Protein AF-A0A3P3DUA9-F1 (afdb_monomer_lite)

Structure (mmCIF, N/CA/C/O backbone):
data_AF-A0A3P3DUA9-F1
#
_entry.id   AF-A0A3P3DUA9-F1
#
loop_
_atom_site.group_PDB
_atom_site.id
_atom_site.type_symbol
_atom_site.label_atom_id
_atom_site.label_alt_id
_atom_site.label_comp_id
_atom_site.label_asym_id
_atom_site.label_entity_id
_atom_site.label_seq_id
_atom_site.pdbx_PDB_ins_code
_atom_site.Cartn_x
_atom_site.Cartn_y
_atom_site.Cartn_z
_atom_site.occupancy
_atom_site.B_iso_or_equiv
_atom_site.auth_seq_id
_atom_site.auth_comp_id
_atom_site.auth_asym_id
_atom_site.auth_atom_id
_atom_site.pdbx_PDB_model_num
ATOM 1 N N . MET A 1 1 ? -0.505 6.434 30.932 1.00 31.67 1 MET A N 1
ATOM 2 C CA . MET A 1 1 ? 0.182 6.554 29.625 1.00 31.67 1 MET A CA 1
ATOM 3 C C . MET A 1 1 ? -0.717 7.361 28.710 1.00 31.67 1 MET A C 1
ATOM 5 O O . MET A 1 1 ? -1.896 7.047 28.640 1.00 31.67 1 MET A O 1
ATOM 9 N N . ALA A 1 2 ? -0.216 8.430 28.091 1.00 32.91 2 ALA A N 1
ATOM 10 C CA . ALA A 1 2 ? -0.990 9.143 27.078 1.00 32.91 2 ALA A CA 1
ATOM 11 C C . ALA A 1 2 ? -1.221 8.201 25.887 1.00 32.91 2 ALA A C 1
ATOM 13 O O . ALA A 1 2 ? -0.279 7.519 25.475 1.00 32.91 2 ALA A O 1
ATOM 14 N N . PHE A 1 3 ? -2.447 8.141 25.358 1.00 45.69 3 PHE A N 1
ATOM 15 C CA . PHE A 1 3 ? -2.702 7.510 24.062 1.00 45.69 3 PHE A CA 1
ATOM 16 C C . PHE A 1 3 ? -1.695 8.090 23.064 1.00 45.69 3 PHE A C 1
ATOM 18 O O . PHE A 1 3 ? -1.600 9.313 22.932 1.00 45.69 3 PHE A O 1
ATOM 25 N N . GLN A 1 4 ? -0.875 7.240 22.434 1.00 56.50 4 GLN A N 1
ATOM 26 C CA . GLN A 1 4 ? 0.087 7.708 21.440 1.00 56.50 4 GLN A CA 1
ATOM 27 C C . GLN A 1 4 ? -0.706 8.306 20.284 1.00 56.50 4 GLN A C 1
ATOM 29 O O . GLN A 1 4 ? -1.253 7.587 19.459 1.00 56.50 4 GLN A O 1
ATOM 34 N N . SER A 1 5 ? -0.752 9.632 20.203 1.00 63.44 5 SER A N 1
ATOM 35 C CA . SER A 1 5 ? -1.451 10.341 19.131 1.00 63.44 5 SER A CA 1
ATOM 36 C C . SER A 1 5 ? -0.779 10.166 17.764 1.00 63.44 5 SER A C 1
ATOM 38 O O . SER A 1 5 ? -1.243 10.755 16.793 1.00 63.44 5 SER A O 1
ATOM 40 N N . HIS A 1 6 ? 0.329 9.408 17.688 1.00 84.12 6 HIS A N 1
ATOM 41 C CA . HIS A 1 6 ? 1.227 9.262 16.535 1.00 84.12 6 HIS A CA 1
ATOM 42 C C . HIS A 1 6 ? 1.587 10.596 15.862 1.00 84.12 6 HIS A C 1
ATOM 44 O O . HIS A 1 6 ? 2.131 10.602 14.767 1.00 84.12 6 HIS A O 1
ATOM 50 N N . LEU A 1 7 ? 1.310 11.727 16.509 1.00 86.50 7 LEU A N 1
ATOM 51 C CA . LEU A 1 7 ? 1.287 13.051 15.920 1.00 86.50 7 LEU A CA 1
ATOM 52 C C . LEU A 1 7 ? 2.461 13.842 16.471 1.00 86.50 7 LEU A C 1
ATOM 54 O O . LEU A 1 7 ? 2.560 14.077 17.674 1.00 86.50 7 LEU A O 1
ATOM 58 N N . TYR A 1 8 ? 3.325 14.287 15.572 1.00 86.44 8 TYR A N 1
ATOM 59 C CA . TYR A 1 8 ? 4.526 15.037 15.896 1.00 86.44 8 TYR A CA 1
ATOM 60 C C . TYR A 1 8 ? 4.543 16.329 15.087 1.00 86.44 8 TYR A C 1
ATOM 62 O O . TYR A 1 8 ? 4.083 16.366 13.947 1.00 86.44 8 TYR A O 1
ATOM 70 N N . ARG A 1 9 ? 5.087 17.403 15.660 1.00 82.50 9 ARG A N 1
ATOM 71 C CA . ARG A 1 9 ? 5.356 18.642 14.923 1.00 82.50 9 ARG A CA 1
ATOM 72 C C . ARG A 1 9 ? 6.792 18.596 14.407 1.00 82.50 9 ARG A C 1
ATOM 74 O O . ARG A 1 9 ? 7.705 18.347 15.189 1.00 82.50 9 ARG A O 1
ATOM 81 N N . ARG A 1 10 ? 6.993 18.828 13.109 1.00 77.12 10 ARG A N 1
ATOM 82 C CA . ARG A 1 10 ? 8.315 18.895 12.472 1.00 77.12 10 ARG A CA 1
ATOM 83 C C . ARG A 1 10 ? 8.412 20.179 11.649 1.00 77.12 10 ARG A C 1
ATOM 85 O O . ARG A 1 10 ? 7.848 20.280 10.559 1.00 77.12 10 ARG A O 1
ATOM 92 N N . GLY A 1 11 ? 9.112 21.170 12.199 1.00 80.31 11 GLY A N 1
ATOM 93 C CA . GLY A 1 11 ? 9.176 22.513 11.623 1.00 80.31 11 GLY A CA 1
ATOM 94 C C . GLY A 1 11 ? 7.781 23.132 11.488 1.00 80.31 11 GLY A C 1
ATOM 95 O O . GLY A 1 11 ? 7.010 23.176 12.452 1.00 80.31 11 GLY A O 1
ATOM 96 N N . ALA A 1 12 ? 7.449 23.566 10.271 1.00 80.56 12 ALA A N 1
ATOM 97 C CA . ALA A 1 12 ? 6.174 24.196 9.943 1.00 80.56 12 ALA A CA 1
ATOM 98 C C . ALA A 1 12 ? 5.016 23.209 9.699 1.00 80.56 12 ALA A C 1
ATOM 100 O O . ALA A 1 12 ? 3.907 23.656 9.448 1.00 80.56 12 ALA A O 1
ATOM 101 N N . SER A 1 13 ? 5.221 21.888 9.766 1.00 82.56 13 SER A N 1
ATOM 102 C CA . SER A 1 13 ? 4.164 20.911 9.454 1.00 82.56 13 SER A CA 1
ATOM 103 C C . SER A 1 13 ? 4.024 19.817 10.511 1.00 82.56 13 SER A C 1
ATOM 105 O O . SER A 1 13 ? 4.968 19.485 11.232 1.00 82.56 13 SER A O 1
ATOM 107 N N . TYR A 1 14 ? 2.828 19.245 10.614 1.00 84.75 14 TYR A N 1
ATOM 108 C CA . TYR A 1 14 ? 2.577 18.055 11.416 1.00 84.75 14 TYR A CA 1
ATOM 109 C C . TYR A 1 14 ? 2.853 16.777 10.622 1.00 84.75 14 TYR A C 1
ATOM 111 O O . TYR A 1 14 ? 2.546 16.683 9.433 1.00 84.75 14 TYR A O 1
ATOM 119 N N . VAL A 1 15 ? 3.400 15.770 11.299 1.00 87.88 15 VAL A N 1
ATOM 120 C CA . VAL A 1 15 ? 3.686 14.444 10.749 1.00 87.88 15 VAL A CA 1
ATOM 121 C C . VAL A 1 15 ? 3.048 13.365 11.617 1.00 87.88 15 VAL A C 1
ATOM 123 O O . VAL A 1 15 ? 3.041 13.457 12.845 1.00 87.88 15 VAL A O 1
ATOM 126 N N . TRP A 1 16 ? 2.527 12.330 10.970 1.00 90.38 16 TRP A N 1
ATOM 127 C CA . TRP A 1 16 ? 2.104 11.097 11.610 1.00 90.38 16 TRP A CA 1
ATOM 128 C C . TRP A 1 16 ? 3.249 10.086 11.560 1.00 90.38 16 TRP A C 1
ATOM 130 O O . TRP A 1 16 ? 3.832 9.866 10.499 1.00 90.38 16 TRP A O 1
ATOM 140 N N . ARG A 1 17 ? 3.613 9.498 12.698 1.00 86.00 17 ARG A N 1
ATOM 141 C CA . ARG A 1 17 ? 4.747 8.582 12.827 1.00 86.00 17 ARG A CA 1
ATOM 142 C C . ARG A 1 17 ? 4.344 7.353 13.630 1.00 86.00 17 ARG A C 1
ATOM 144 O O . ARG A 1 17 ? 3.965 7.455 14.800 1.00 86.00 17 ARG A O 1
ATOM 151 N N . ARG A 1 18 ? 4.492 6.180 13.020 1.00 84.69 18 ARG A N 1
ATOM 152 C CA . ARG A 1 18 ? 4.160 4.893 13.635 1.00 84.69 18 ARG A CA 1
ATOM 153 C C . ARG A 1 18 ? 5.123 3.810 13.180 1.00 84.69 18 ARG A C 1
ATOM 155 O O . ARG A 1 18 ? 5.621 3.832 12.060 1.00 84.69 18 ARG A O 1
ATOM 162 N N . ARG A 1 19 ? 5.390 2.846 14.060 1.00 74.00 19 ARG A N 1
ATOM 163 C CA . ARG A 1 19 ? 6.118 1.632 13.695 1.00 74.00 19 ARG A CA 1
ATOM 164 C C . ARG 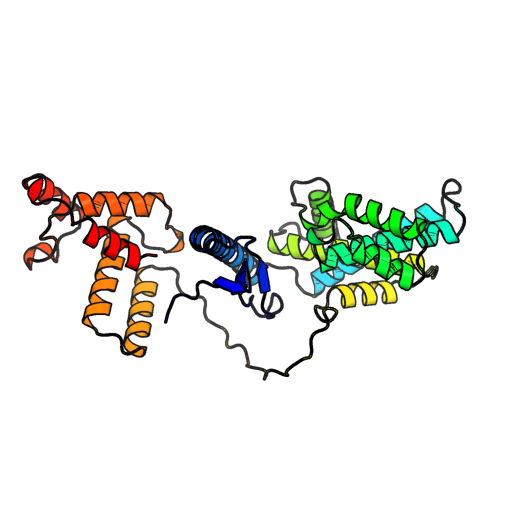A 1 19 ? 5.104 0.575 13.218 1.00 74.00 19 ARG A C 1
ATOM 166 O O . ARG A 1 19 ? 4.223 0.228 14.004 1.00 74.00 19 ARG A O 1
ATOM 173 N N . PRO A 1 20 ? 5.185 0.105 11.963 1.00 68.00 20 PRO A N 1
ATOM 174 C CA . PRO A 1 20 ? 4.376 -0.998 11.473 1.00 68.00 20 PRO A CA 1
ATOM 175 C C . PRO A 1 20 ? 4.825 -2.319 12.127 1.00 68.00 20 PRO A C 1
ATOM 177 O O . PRO A 1 20 ? 5.931 -2.385 12.682 1.00 68.00 20 PRO A O 1
ATOM 180 N N . PRO A 1 21 ? 3.998 -3.378 12.068 1.00 58.25 21 PRO A N 1
ATOM 181 C CA . PRO A 1 21 ? 4.385 -4.709 12.530 1.00 58.25 21 PRO A CA 1
ATOM 182 C C . PRO A 1 21 ? 5.705 -5.171 11.896 1.00 58.25 21 PRO A C 1
ATOM 184 O O . PRO A 1 21 ? 6.015 -4.811 10.760 1.00 58.25 21 PRO A O 1
ATOM 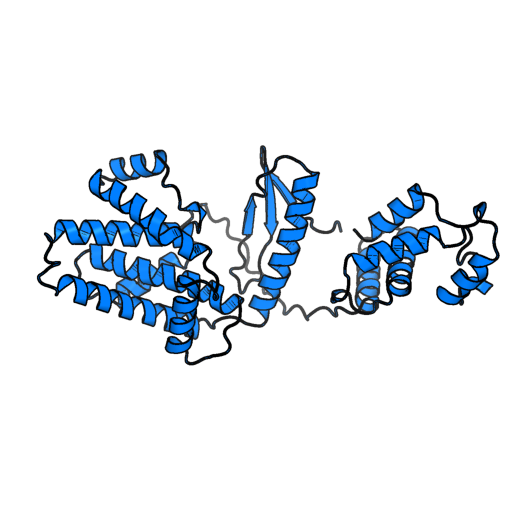187 N N . ALA A 1 22 ? 6.477 -6.007 12.600 1.00 54.34 22 ALA A N 1
ATOM 188 C CA . ALA A 1 22 ? 7.773 -6.499 12.112 1.00 54.34 22 ALA A CA 1
ATOM 189 C C . ALA A 1 22 ? 7.676 -7.157 10.720 1.00 54.34 22 ALA A C 1
ATOM 191 O O . ALA A 1 22 ? 8.551 -6.964 9.880 1.00 54.34 22 ALA A O 1
ATOM 192 N N . ARG A 1 23 ? 6.562 -7.851 10.448 1.00 46.84 23 ARG A N 1
ATOM 193 C CA . ARG A 1 23 ? 6.255 -8.480 9.152 1.00 46.84 23 ARG A CA 1
ATOM 194 C C . ARG A 1 23 ? 6.070 -7.477 8.006 1.00 46.84 23 ARG A C 1
ATOM 196 O O . ARG A 1 23 ? 6.359 -7.804 6.867 1.00 46.84 23 ARG A O 1
ATOM 203 N N . ALA A 1 24 ? 5.653 -6.250 8.315 1.00 48.19 24 ALA A N 1
ATOM 204 C CA . ALA A 1 24 ? 5.500 -5.141 7.371 1.00 48.19 24 ALA A CA 1
ATOM 205 C C . ALA A 1 24 ? 6.759 -4.245 7.308 1.00 48.19 24 ALA A C 1
ATOM 207 O O . ALA A 1 24 ? 6.693 -3.076 6.936 1.00 48.19 24 ALA A O 1
ATOM 208 N N . GLY A 1 25 ? 7.916 -4.780 7.711 1.00 48.59 25 GLY A N 1
ATOM 209 C CA . GLY A 1 25 ? 9.219 -4.127 7.595 1.00 48.59 25 GLY A CA 1
ATOM 210 C C . GLY A 1 25 ? 9.740 -3.486 8.880 1.00 48.59 25 GLY A C 1
ATOM 211 O O . GLY A 1 25 ? 10.901 -3.089 8.900 1.00 48.59 25 GLY A O 1
ATOM 212 N N . GLY A 1 26 ? 8.936 -3.372 9.950 1.00 51.91 26 GLY A N 1
ATOM 213 C CA . GLY A 1 26 ? 9.364 -2.966 11.307 1.00 51.91 26 GLY A CA 1
ATOM 214 C C . GLY A 1 26 ? 10.025 -1.580 11.457 1.00 51.91 26 GLY A C 1
ATOM 215 O O . GLY A 1 26 ? 10.296 -1.130 12.576 1.00 51.91 26 GLY A O 1
ATOM 216 N N . ARG A 1 27 ? 10.283 -0.874 10.351 1.00 62.53 27 ARG A N 1
ATOM 217 C CA . ARG A 1 27 ? 10.883 0.461 10.299 1.00 62.53 27 ARG A CA 1
ATOM 218 C C . ARG A 1 27 ? 9.809 1.515 10.468 1.00 62.53 27 ARG A C 1
ATOM 220 O O . ARG A 1 27 ? 8.690 1.367 10.005 1.00 62.53 27 ARG A O 1
ATOM 227 N N . ILE A 1 28 ? 10.162 2.595 11.147 1.00 72.62 28 ILE A N 1
ATOM 228 C CA . ILE A 1 28 ? 9.240 3.690 11.439 1.00 72.62 28 ILE A CA 1
ATOM 229 C C . ILE A 1 28 ? 8.729 4.304 10.129 1.00 72.62 28 ILE A C 1
ATOM 231 O O . ILE A 1 28 ? 9.510 4.855 9.359 1.00 72.62 28 ILE A O 1
ATOM 235 N N . LEU A 1 29 ? 7.412 4.258 9.934 1.00 76.12 29 LEU A N 1
ATOM 236 C CA . LEU A 1 29 ? 6.701 4.958 8.876 1.00 76.12 29 LEU A CA 1
ATOM 237 C C . LEU A 1 29 ? 6.410 6.387 9.340 1.00 76.12 29 LEU A C 1
ATOM 239 O O . LEU A 1 29 ? 5.908 6.596 10.448 1.00 76.12 29 LEU A O 1
ATOM 243 N N . GLN A 1 30 ? 6.735 7.368 8.501 1.00 84.25 30 GLN A N 1
ATOM 244 C CA . GLN A 1 30 ? 6.477 8.780 8.763 1.00 84.25 30 GLN A CA 1
ATOM 245 C C . GLN A 1 30 ? 5.769 9.408 7.564 1.00 84.25 30 GLN A C 1
ATOM 247 O O . GLN A 1 30 ? 6.284 9.378 6.452 1.00 84.25 30 GLN A O 1
ATOM 252 N N . ILE A 1 31 ? 4.606 10.005 7.806 1.00 82.25 31 ILE A N 1
ATOM 253 C CA . ILE A 1 31 ? 3.734 10.590 6.786 1.00 82.25 31 ILE A CA 1
ATOM 254 C C . ILE A 1 31 ? 3.507 12.058 7.136 1.00 82.25 31 ILE A C 1
ATOM 256 O O . ILE A 1 31 ? 3.105 12.380 8.253 1.00 82.25 31 ILE A O 1
ATOM 260 N N . SER A 1 32 ? 3.759 12.968 6.196 1.00 85.06 32 SER A N 1
ATOM 261 C CA . SER A 1 32 ? 3.392 14.376 6.378 1.00 85.06 32 SER A CA 1
ATOM 262 C C . SER A 1 32 ? 1.877 14.534 6.326 1.00 85.06 32 SER A C 1
ATOM 264 O O . SER A 1 32 ? 1.231 14.060 5.395 1.00 85.06 32 SER A O 1
ATOM 266 N N . LEU A 1 33 ? 1.309 15.246 7.298 1.00 84.50 33 LEU A N 1
ATOM 267 C CA . LEU A 1 33 ? -0.115 15.570 7.318 1.00 84.50 33 LEU A CA 1
ATOM 268 C C . LEU A 1 33 ? -0.438 16.834 6.520 1.00 84.50 33 LEU A C 1
ATOM 270 O O . LEU A 1 33 ? -1.605 17.218 6.482 1.00 84.50 33 LEU A O 1
ATOM 274 N N . ARG A 1 34 ? 0.564 17.478 5.894 1.00 81.56 34 ARG A N 1
ATOM 275 C CA . ARG A 1 34 ? 0.419 18.671 5.035 1.00 81.56 34 ARG A CA 1
ATOM 276 C C . ARG A 1 34 ? -0.460 19.760 5.662 1.00 81.56 34 ARG A C 1
ATOM 278 O O . ARG A 1 34 ? -1.374 20.286 5.035 1.00 81.56 34 ARG A O 1
ATOM 285 N N . THR A 1 35 ? -0.239 20.028 6.943 1.00 77.56 35 THR A N 1
ATOM 286 C CA . THR A 1 35 ? -0.921 21.092 7.682 1.00 77.56 35 THR A CA 1
ATOM 287 C C . THR A 1 35 ? -0.029 21.576 8.819 1.00 77.56 35 THR A C 1
ATOM 289 O O . THR A 1 35 ? 0.722 20.790 9.404 1.00 77.56 35 THR A O 1
ATOM 292 N N . ASN A 1 36 ? -0.108 22.868 9.112 1.00 85.00 36 ASN A N 1
ATOM 293 C CA . ASN A 1 36 ? 0.480 23.524 10.276 1.00 85.00 36 ASN A CA 1
ATOM 294 C C . ASN A 1 36 ? -0.557 23.736 11.396 1.00 85.00 36 ASN A C 1
ATOM 296 O O . ASN A 1 36 ? -0.201 24.201 12.477 1.00 85.00 36 ASN A O 1
ATOM 300 N N . GLU A 1 37 ? -1.824 23.380 11.156 1.00 79.06 37 GLU A N 1
ATOM 301 C CA . GLU A 1 37 ? -2.930 23.626 12.072 1.00 79.06 37 GLU A CA 1
ATOM 302 C C . GLU A 1 37 ? -3.166 22.415 12.999 1.00 79.06 37 GLU A C 1
ATOM 304 O O . GLU A 1 37 ? -3.430 21.307 12.516 1.00 79.06 37 GLU A O 1
ATOM 309 N N . PRO A 1 38 ? -3.129 22.588 14.336 1.00 78.44 38 PRO A N 1
ATOM 310 C CA . PRO A 1 38 ? -3.222 21.475 15.283 1.00 78.44 38 PRO A CA 1
ATOM 311 C C . PRO A 1 38 ? -4.525 20.667 15.197 1.00 78.44 38 PRO A C 1
ATOM 313 O O . PRO A 1 38 ? -4.506 19.451 15.394 1.00 78.44 38 PRO A O 1
ATOM 316 N N . LEU A 1 39 ? -5.663 21.317 14.926 1.00 73.12 39 LEU A N 1
ATOM 317 C CA . LEU A 1 39 ? -6.973 20.653 14.879 1.00 73.12 39 LEU A CA 1
ATOM 318 C C . LEU A 1 39 ? -7.119 19.782 13.628 1.00 73.12 39 LEU A C 1
ATOM 320 O O . LEU A 1 39 ? -7.470 18.603 13.735 1.00 73.12 39 LEU A O 1
ATOM 324 N N . ILE A 1 40 ? -6.765 20.322 12.457 1.00 69.38 40 ILE A N 1
ATOM 325 C CA . ILE A 1 40 ? -6.722 19.560 11.202 1.00 69.38 40 ILE A CA 1
ATOM 326 C C . ILE A 1 40 ? -5.720 18.409 11.319 1.00 69.38 40 ILE A C 1
ATOM 328 O O . ILE A 1 40 ? -6.022 17.285 10.913 1.00 69.38 40 ILE A O 1
ATOM 332 N N . ALA A 1 41 ? -4.557 18.655 11.928 1.00 76.31 41 ALA A N 1
ATOM 333 C CA . ALA A 1 41 ? -3.544 17.633 12.148 1.00 76.31 41 ALA A CA 1
ATOM 334 C C . ALA A 1 41 ? -4.060 16.478 13.020 1.00 76.31 41 ALA A C 1
ATOM 336 O O . ALA A 1 41 ? -3.861 15.319 12.665 1.00 76.31 41 ALA A O 1
ATOM 337 N N . ARG A 1 42 ? -4.777 16.766 14.115 1.00 78.88 42 ARG A N 1
ATOM 338 C CA . ARG A 1 42 ? -5.404 15.735 14.965 1.00 78.88 42 ARG A CA 1
ATOM 339 C C . ARG A 1 42 ? -6.427 14.904 14.199 1.00 78.88 42 ARG A C 1
ATOM 341 O O . ARG A 1 42 ? -6.382 13.679 14.275 1.00 78.88 42 ARG A O 1
ATOM 348 N N . ARG A 1 43 ? -7.307 15.549 13.424 1.00 76.88 43 ARG A N 1
ATOM 349 C CA . ARG A 1 43 ? -8.313 14.851 12.607 1.00 76.88 43 ARG A CA 1
ATOM 350 C C . ARG A 1 43 ? -7.655 13.939 11.570 1.00 76.88 43 ARG A C 1
ATOM 352 O O . ARG A 1 43 ? -8.004 12.766 11.483 1.00 76.88 43 ARG A O 1
ATOM 359 N N . ARG A 1 44 ? -6.679 14.455 10.814 1.00 80.06 44 ARG A N 1
ATOM 360 C CA . ARG A 1 44 ? -5.944 13.675 9.804 1.00 80.06 44 ARG A CA 1
ATOM 361 C C . ARG A 1 44 ? -5.160 12.527 10.441 1.00 80.06 44 ARG A C 1
ATOM 363 O O . ARG A 1 44 ? -5.219 11.413 9.938 1.00 80.06 44 ARG A O 1
ATOM 370 N N . ALA A 1 45 ? -4.488 12.764 11.568 1.00 81.38 45 ALA A N 1
ATOM 371 C CA . ALA A 1 45 ? -3.767 11.726 12.303 1.00 81.38 45 ALA A CA 1
ATOM 372 C C . ALA A 1 45 ? -4.688 10.596 12.778 1.00 81.38 45 ALA A C 1
ATOM 374 O O . ALA A 1 45 ? -4.305 9.432 12.687 1.00 81.38 45 ALA A O 1
ATOM 375 N N . ALA A 1 46 ? -5.897 10.914 13.251 1.00 79.88 46 ALA A N 1
ATOM 376 C CA . ALA A 1 46 ? -6.875 9.908 13.659 1.00 79.88 46 ALA A CA 1
ATOM 377 C C . ALA A 1 46 ? -7.322 9.037 12.474 1.00 79.88 46 ALA A C 1
ATOM 379 O O . ALA A 1 46 ? -7.297 7.814 12.584 1.00 79.88 46 ALA A O 1
ATOM 380 N N . ILE A 1 47 ? -7.634 9.652 11.327 1.00 77.25 47 ILE A N 1
ATOM 381 C CA . ILE A 1 47 ? -8.006 8.933 10.096 1.00 77.25 47 ILE A CA 1
ATOM 382 C C . ILE A 1 47 ? -6.870 8.004 9.658 1.00 77.25 47 ILE A C 1
ATOM 384 O O . ILE A 1 47 ? -7.073 6.803 9.530 1.00 77.25 47 ILE A O 1
ATOM 388 N N . VAL A 1 48 ? -5.649 8.534 9.519 1.00 80.62 48 VAL A N 1
ATOM 389 C CA . VAL A 1 48 ? -4.474 7.736 9.128 1.00 80.62 48 VAL A CA 1
ATOM 390 C C . VAL A 1 48 ? -4.212 6.606 10.127 1.00 80.62 48 VAL A C 1
ATOM 392 O O . VAL A 1 48 ? -3.828 5.510 9.731 1.00 80.62 48 VAL A O 1
ATOM 395 N N . THR A 1 49 ? -4.458 6.832 11.420 1.00 83.75 49 THR A N 1
ATOM 396 C CA . THR A 1 49 ? -4.320 5.790 12.445 1.00 83.75 49 THR A CA 1
ATOM 397 C C . THR A 1 49 ? -5.314 4.653 12.227 1.00 83.75 49 THR A C 1
ATOM 399 O O . THR A 1 49 ? -4.891 3.498 12.236 1.00 83.75 49 THR A O 1
ATOM 402 N N . VAL A 1 50 ? -6.592 4.956 11.983 1.00 77.44 50 VAL A N 1
ATOM 403 C CA . VAL A 1 50 ? -7.624 3.942 11.706 1.00 77.44 50 VAL A CA 1
ATOM 404 C C . VAL A 1 50 ? -7.305 3.173 10.427 1.00 77.44 50 VAL A C 1
ATOM 406 O O . VAL A 1 50 ? -7.232 1.948 10.468 1.00 77.44 50 VAL A O 1
ATOM 409 N N . GLU A 1 51 ? -7.006 3.871 9.331 1.00 74.19 51 GLU A N 1
ATOM 410 C CA . GLU A 1 51 ? -6.657 3.222 8.060 1.00 74.19 51 GLU A CA 1
ATOM 411 C C . GLU A 1 51 ? -5.412 2.344 8.197 1.00 74.19 51 GLU A C 1
ATOM 413 O O . G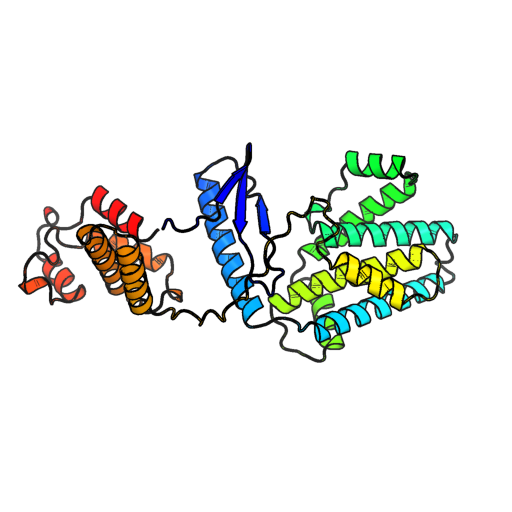LU A 1 51 ? -5.372 1.215 7.711 1.00 74.19 51 GLU A O 1
ATOM 418 N N . SER A 1 52 ? -4.402 2.818 8.934 1.00 74.50 52 SER A N 1
ATOM 419 C CA . SER A 1 52 ? -3.209 2.018 9.199 1.00 74.50 52 SER A CA 1
ATOM 420 C C . SER A 1 52 ? -3.499 0.796 10.069 1.00 74.50 52 SER A C 1
ATOM 422 O O . SER A 1 52 ? -2.873 -0.227 9.845 1.00 74.50 52 SER A O 1
ATOM 424 N N . ASN A 1 53 ? -4.432 0.859 11.030 1.00 73.94 53 ASN A N 1
ATOM 425 C CA . ASN A 1 53 ? -4.837 -0.319 11.806 1.00 73.94 53 ASN A CA 1
ATOM 426 C C . ASN A 1 53 ? -5.488 -1.357 10.899 1.00 73.94 53 ASN A C 1
ATOM 428 O O . ASN A 1 53 ? -5.014 -2.482 10.863 1.00 73.94 53 ASN A O 1
ATOM 432 N N . ASN A 1 54 ? -6.479 -0.955 10.103 1.00 64.38 54 ASN A N 1
ATOM 433 C CA . ASN A 1 54 ? -7.159 -1.857 9.174 1.00 64.38 54 ASN A CA 1
ATOM 434 C C . ASN A 1 54 ? -6.165 -2.509 8.208 1.00 64.38 54 ASN A C 1
ATOM 436 O O . ASN A 1 54 ? -6.186 -3.720 8.003 1.00 64.38 54 ASN A O 1
ATOM 440 N N . LEU A 1 55 ? -5.245 -1.711 7.663 1.00 63.66 55 LEU A N 1
ATOM 441 C CA . LEU A 1 55 ? -4.197 -2.195 6.778 1.00 63.66 55 LEU A CA 1
ATOM 442 C C . LEU A 1 55 ? -3.225 -3.140 7.500 1.00 63.66 55 LEU A C 1
ATOM 444 O O . LEU A 1 55 ? -2.847 -4.168 6.947 1.00 63.66 55 LEU A O 1
ATOM 448 N N . PHE A 1 56 ? -2.793 -2.808 8.716 1.00 69.81 56 PHE A N 1
ATOM 449 C CA . PHE A 1 56 ? -1.842 -3.618 9.483 1.00 69.81 56 PHE A CA 1
ATOM 450 C C . PHE A 1 56 ? -2.467 -4.919 9.978 1.00 69.81 56 PHE A C 1
ATOM 452 O O . PHE A 1 56 ? -1.784 -5.940 9.969 1.00 69.81 56 PHE A O 1
ATOM 459 N N . ASP A 1 57 ? -3.740 -4.904 10.359 1.00 62.12 57 ASP A N 1
ATOM 460 C CA . ASP A 1 57 ? -4.500 -6.084 10.758 1.00 62.12 57 ASP A CA 1
ATOM 461 C C . ASP A 1 57 ? -4.740 -6.987 9.545 1.00 62.12 57 ASP A C 1
ATOM 463 O O . ASP A 1 57 ? -4.448 -8.181 9.610 1.00 62.12 57 ASP A O 1
ATOM 467 N N . ALA A 1 58 ? -5.121 -6.409 8.398 1.00 54.88 58 ALA A N 1
ATOM 468 C CA . ALA A 1 58 ? -5.198 -7.132 7.131 1.00 54.88 58 ALA A CA 1
ATOM 469 C C . ALA A 1 58 ? -3.848 -7.769 6.772 1.00 54.88 58 ALA A C 1
ATOM 471 O O . ALA A 1 58 ? -3.802 -8.968 6.544 1.00 54.88 58 ALA A O 1
ATOM 472 N N . MET A 1 59 ? -2.739 -7.022 6.841 1.00 54.38 59 MET A N 1
ATOM 473 C CA . MET A 1 59 ? -1.384 -7.552 6.604 1.00 54.38 59 MET A CA 1
ATOM 474 C C . MET A 1 59 ? -0.918 -8.574 7.654 1.00 54.38 59 MET A C 1
ATOM 476 O O . MET A 1 59 ? 0.007 -9.344 7.399 1.00 54.38 59 MET A O 1
ATOM 480 N N . SER A 1 60 ? -1.502 -8.569 8.856 1.00 51.50 60 SER A N 1
ATOM 481 C CA . SER A 1 60 ? -1.146 -9.502 9.933 1.00 51.50 60 SER A CA 1
ATOM 482 C C . SER A 1 60 ? -1.830 -10.861 9.776 1.00 51.50 60 SER A C 1
ATOM 484 O O . SER A 1 60 ? -1.286 -11.858 10.262 1.00 51.50 60 SER A O 1
ATOM 486 N N . VAL A 1 61 ? -2.980 -10.895 9.093 1.00 52.47 61 VAL A N 1
ATOM 487 C CA . VAL A 1 61 ? -3.814 -12.087 8.868 1.00 52.47 61 VAL A CA 1
ATOM 488 C C . VAL A 1 61 ? -3.706 -12.602 7.424 1.00 52.47 61 VAL A C 1
ATOM 490 O O . VAL A 1 61 ? -3.797 -13.807 7.209 1.00 52.47 61 VAL A O 1
ATOM 493 N N . GLN A 1 62 ? -3.468 -11.728 6.442 1.00 56.22 62 GLN A N 1
ATOM 494 C CA . GLN A 1 62 ? -3.449 -12.032 5.008 1.00 56.22 62 GLN A CA 1
ATOM 495 C C . GLN A 1 62 ? -2.344 -11.234 4.298 1.00 56.22 62 GLN A C 1
ATOM 497 O O . GLN A 1 62 ? -2.263 -10.010 4.386 1.00 56.22 62 GLN A O 1
ATOM 502 N N . GLY A 1 63 ? -1.471 -11.929 3.581 1.00 65.38 63 GLY A N 1
ATOM 503 C CA . GLY A 1 63 ? -0.432 -11.306 2.775 1.00 65.38 63 GLY A CA 1
ATOM 504 C C . GLY A 1 63 ? 0.298 -12.348 1.944 1.00 65.38 63 GLY A C 1
ATOM 505 O O . GLY A 1 63 ? 0.393 -13.508 2.350 1.00 65.38 63 GLY A O 1
ATOM 506 N N . LEU A 1 64 ? 0.841 -11.925 0.801 1.00 73.25 64 LEU A N 1
ATOM 507 C CA . LEU A 1 64 ? 1.672 -12.786 -0.028 1.00 73.25 64 LEU A CA 1
ATOM 508 C C . LEU A 1 64 ? 2.828 -13.315 0.814 1.00 73.25 64 LEU A C 1
ATOM 510 O O . LEU A 1 64 ? 3.589 -12.555 1.422 1.00 73.25 64 LEU A O 1
ATOM 514 N N . THR A 1 65 ? 2.984 -14.632 0.817 1.00 81.38 65 THR A N 1
ATOM 515 C CA . THR A 1 65 ? 4.187 -15.258 1.348 1.00 81.38 65 THR A CA 1
ATOM 516 C C . THR A 1 65 ? 5.406 -14.758 0.570 1.00 81.38 65 THR A C 1
ATOM 518 O O . THR A 1 65 ? 5.312 -14.333 -0.584 1.00 81.38 65 THR A O 1
ATOM 521 N N . VAL A 1 66 ? 6.593 -14.841 1.175 1.00 76.25 66 VAL A N 1
ATOM 522 C CA . VAL A 1 66 ? 7.846 -14.478 0.487 1.00 76.25 66 VAL A CA 1
ATOM 523 C C . VAL A 1 66 ? 8.006 -15.275 -0.816 1.00 76.25 66 VAL A C 1
ATOM 525 O O . VAL A 1 66 ? 8.447 -14.727 -1.825 1.00 76.25 66 VAL A O 1
ATOM 528 N N . ALA A 1 67 ? 7.593 -16.546 -0.812 1.00 79.75 67 ALA A N 1
ATOM 529 C CA . ALA A 1 67 ? 7.612 -17.410 -1.985 1.00 79.75 67 ALA A CA 1
ATOM 530 C C . ALA A 1 67 ? 6.654 -16.921 -3.084 1.00 79.75 67 ALA A C 1
ATOM 532 O O . ALA A 1 67 ? 7.069 -16.800 -4.234 1.00 79.75 67 ALA A O 1
ATOM 533 N N . GLU A 1 68 ? 5.410 -16.581 -2.740 1.00 87.50 68 GLU A N 1
ATOM 534 C CA . GLU A 1 68 ? 4.426 -16.039 -3.688 1.00 87.50 68 GLU A CA 1
ATOM 535 C C . GLU A 1 68 ? 4.860 -14.681 -4.248 1.00 87.50 68 GLU A C 1
ATOM 537 O O . GLU A 1 68 ? 4.818 -14.472 -5.458 1.00 87.50 68 GLU A O 1
ATOM 542 N N . ALA A 1 69 ? 5.350 -13.778 -3.394 1.00 84.75 69 ALA A N 1
ATOM 543 C CA . ALA A 1 69 ? 5.847 -12.475 -3.822 1.00 84.75 69 ALA A CA 1
ATOM 544 C C . ALA A 1 69 ? 7.047 -12.609 -4.772 1.00 84.75 69 ALA A C 1
ATOM 546 O O . ALA A 1 69 ? 7.126 -11.890 -5.769 1.00 84.75 69 ALA A O 1
ATOM 547 N N . ARG A 1 70 ? 7.966 -13.548 -4.500 1.00 85.31 70 ARG A N 1
ATOM 548 C CA . ARG A 1 70 ? 9.095 -13.853 -5.392 1.00 85.31 70 ARG A CA 1
ATOM 549 C C . ARG A 1 70 ? 8.623 -14.506 -6.693 1.00 85.31 70 ARG A C 1
ATOM 551 O O . ARG A 1 70 ? 9.119 -14.134 -7.751 1.00 85.31 70 ARG A O 1
ATOM 558 N N . LYS A 1 71 ? 7.660 -15.433 -6.643 1.00 91.06 71 LYS A N 1
ATOM 559 C CA . LYS A 1 71 ? 7.071 -16.074 -7.833 1.00 91.06 71 LYS A CA 1
ATOM 560 C C . LYS A 1 71 ? 6.419 -15.040 -8.748 1.00 91.06 71 LYS A C 1
ATOM 562 O O . LYS A 1 71 ? 6.685 -15.032 -9.946 1.00 91.06 71 LYS A O 1
ATOM 567 N N . PHE A 1 72 ? 5.635 -14.128 -8.176 1.00 93.69 72 PHE A N 1
ATOM 568 C CA . PHE A 1 72 ? 5.024 -13.036 -8.922 1.00 93.69 72 PHE A CA 1
ATOM 569 C C . PHE A 1 72 ? 6.074 -12.087 -9.512 1.00 93.69 72 PHE A C 1
ATOM 571 O O . PHE A 1 72 ? 5.992 -11.734 -10.683 1.00 93.69 72 PHE A O 1
ATOM 578 N N . LEU A 1 73 ? 7.109 -11.729 -8.746 1.00 90.38 73 LEU A N 1
ATOM 579 C CA . LEU A 1 73 ? 8.186 -10.870 -9.241 1.00 90.38 73 LEU A CA 1
ATOM 580 C C . LEU A 1 73 ? 8.908 -11.477 -10.454 1.00 90.38 73 LEU A C 1
ATOM 582 O O . LEU A 1 73 ? 9.113 -10.781 -11.446 1.00 90.38 73 LEU A O 1
ATOM 586 N N . LYS A 1 74 ? 9.233 -12.776 -10.397 1.00 90.31 74 LYS A N 1
ATOM 587 C CA . LYS A 1 74 ? 9.814 -13.521 -11.525 1.00 90.31 74 LYS A CA 1
ATOM 588 C C . LYS A 1 74 ? 8.907 -13.473 -12.755 1.00 90.31 74 LYS A C 1
ATOM 590 O O . LYS A 1 74 ? 9.365 -13.103 -13.830 1.00 90.31 74 LYS A O 1
ATOM 595 N N . PHE A 1 75 ? 7.617 -13.758 -12.570 1.00 94.25 75 PHE A N 1
ATOM 596 C CA . PHE A 1 75 ? 6.623 -13.723 -13.643 1.00 94.25 75 PHE A CA 1
ATOM 597 C C . PHE A 1 75 ? 6.572 -12.362 -14.361 1.00 94.25 75 PHE A C 1
ATOM 599 O O . PHE A 1 75 ? 6.535 -12.313 -15.590 1.00 94.25 75 PHE A O 1
ATOM 606 N N . ILE A 1 76 ? 6.619 -11.251 -13.615 1.00 95.19 76 ILE A N 1
ATOM 607 C CA . ILE A 1 76 ? 6.623 -9.903 -14.205 1.00 95.19 76 ILE A CA 1
ATOM 608 C C . ILE A 1 76 ? 7.898 -9.634 -15.002 1.00 95.19 76 ILE A C 1
ATOM 610 O O . ILE A 1 76 ? 7.812 -9.128 -16.120 1.00 95.19 76 ILE A O 1
ATOM 614 N N . ILE A 1 77 ? 9.064 -9.984 -14.457 1.00 91.62 77 ILE A N 1
ATOM 615 C CA . ILE A 1 77 ? 10.347 -9.776 -15.139 1.00 91.62 77 ILE A CA 1
ATOM 616 C C . ILE A 1 77 ? 10.381 -10.559 -16.457 1.00 91.62 77 ILE A C 1
ATOM 618 O O . ILE A 1 77 ? 10.681 -9.975 -17.495 1.00 91.62 77 ILE A O 1
ATOM 622 N N . GLU A 1 78 ? 10.007 -11.843 -16.446 1.00 91.50 78 GLU A N 1
ATOM 623 C CA . GLU A 1 78 ? 9.967 -12.673 -17.660 1.00 91.50 78 GLU A CA 1
ATOM 624 C C . GLU A 1 78 ? 9.013 -12.101 -18.710 1.00 91.50 78 GLU A C 1
ATOM 626 O O . GLU A 1 78 ? 9.336 -12.044 -19.898 1.00 91.50 78 GLU A O 1
ATOM 631 N N . ARG A 1 79 ? 7.821 -11.673 -18.280 1.00 93.94 79 ARG A N 1
ATOM 632 C CA . ARG A 1 79 ? 6.811 -11.101 -19.171 1.00 93.94 79 ARG A CA 1
ATOM 633 C C . ARG A 1 79 ? 7.305 -9.815 -19.827 1.00 93.94 79 ARG A C 1
ATOM 635 O O . ARG A 1 79 ? 7.129 -9.650 -21.033 1.00 93.94 79 ARG A O 1
ATOM 642 N N . GLU A 1 80 ? 7.907 -8.912 -19.060 1.00 92.69 80 GLU A N 1
ATOM 643 C CA . GLU A 1 80 ? 8.411 -7.650 -19.603 1.00 92.69 80 GLU A CA 1
ATOM 644 C C . GLU A 1 80 ? 9.641 -7.852 -20.481 1.00 92.69 80 GLU A C 1
ATOM 646 O O . GLU A 1 80 ? 9.708 -7.249 -21.544 1.00 92.69 80 GLU A O 1
ATOM 651 N N . GLN A 1 81 ? 10.565 -8.745 -20.119 1.00 89.75 81 GLN A N 1
ATOM 652 C CA . GLN A 1 81 ? 11.701 -9.081 -20.982 1.00 89.75 81 GLN A CA 1
ATOM 653 C C . GLN A 1 81 ? 11.236 -9.657 -22.323 1.00 89.75 81 GLN A C 1
ATOM 655 O O . GLN A 1 81 ? 11.712 -9.226 -23.371 1.00 89.75 81 GLN A O 1
ATOM 660 N N . LYS A 1 82 ? 10.246 -10.564 -22.318 1.00 89.75 82 LYS A N 1
ATOM 661 C CA . LYS A 1 82 ? 9.621 -11.068 -23.554 1.00 89.75 82 LYS A CA 1
ATOM 662 C C . LYS A 1 82 ? 8.984 -9.942 -24.362 1.00 89.75 82 LYS A C 1
ATOM 664 O O . LYS A 1 82 ? 9.160 -9.890 -25.574 1.00 89.75 82 LYS A O 1
ATOM 669 N N . LYS A 1 83 ? 8.265 -9.031 -23.701 1.00 89.44 83 LYS A N 1
ATOM 670 C CA . LYS A 1 83 ? 7.646 -7.871 -24.351 1.00 89.44 83 LYS A CA 1
ATOM 671 C C . LYS A 1 83 ? 8.702 -6.983 -25.018 1.00 89.44 83 LYS A C 1
ATOM 673 O O . LYS A 1 83 ? 8.558 -6.687 -26.197 1.00 89.44 83 LYS A O 1
ATOM 678 N N . ILE A 1 84 ? 9.764 -6.617 -24.301 1.00 87.81 84 ILE A N 1
ATOM 679 C CA . ILE A 1 84 ? 10.880 -5.810 -24.820 1.00 87.81 84 ILE A CA 1
ATOM 680 C C . ILE A 1 84 ? 11.541 -6.512 -26.014 1.00 87.81 84 ILE A C 1
ATOM 682 O O . ILE A 1 84 ? 11.735 -5.892 -27.056 1.00 87.81 84 ILE A O 1
ATOM 686 N N . ALA A 1 85 ? 11.820 -7.815 -25.906 1.00 84.81 85 ALA A N 1
ATOM 687 C CA . ALA A 1 85 ? 12.417 -8.594 -26.991 1.00 84.81 85 ALA A CA 1
ATOM 688 C C . ALA A 1 85 ? 11.541 -8.612 -28.256 1.00 84.81 85 ALA A C 1
ATOM 690 O O . ALA A 1 85 ? 12.055 -8.428 -29.357 1.00 84.81 85 ALA A O 1
ATOM 691 N N . ILE A 1 86 ? 10.220 -8.776 -28.107 1.00 84.44 86 ILE A N 1
ATOM 692 C CA . ILE A 1 86 ? 9.268 -8.717 -29.229 1.00 84.44 86 ILE A CA 1
ATOM 693 C C . ILE A 1 86 ? 9.266 -7.324 -29.869 1.00 84.44 86 ILE A C 1
ATOM 695 O O . ILE A 1 86 ? 9.332 -7.227 -31.091 1.00 84.44 86 ILE A O 1
ATOM 699 N N . PHE A 1 87 ? 9.231 -6.251 -29.068 1.00 80.69 87 PHE A N 1
ATOM 700 C CA . PHE A 1 87 ? 9.278 -4.881 -29.593 1.00 80.69 87 PHE A CA 1
ATOM 701 C C . PHE A 1 87 ? 10.564 -4.607 -30.377 1.00 80.69 87 PHE A C 1
ATOM 703 O O . PHE A 1 87 ? 10.496 -4.035 -31.458 1.00 80.69 87 PHE A O 1
ATOM 710 N N . ARG A 1 88 ? 11.718 -5.069 -29.883 1.00 77.00 88 ARG A N 1
ATOM 711 C CA . ARG A 1 88 ? 13.013 -4.926 -30.572 1.00 77.00 88 ARG A CA 1
ATOM 712 C C . ARG A 1 88 ? 13.110 -5.755 -31.860 1.00 77.00 88 ARG A C 1
ATOM 714 O O . ARG A 1 88 ? 13.859 -5.393 -32.764 1.00 77.00 88 ARG A O 1
ATOM 721 N N . ALA A 1 89 ? 12.380 -6.868 -31.948 1.00 75.81 89 ALA A N 1
ATOM 722 C CA . ALA A 1 89 ? 12.351 -7.718 -33.137 1.00 75.81 89 ALA A CA 1
ATOM 723 C C . ALA A 1 89 ? 11.452 -7.167 -34.263 1.00 75.81 89 ALA A C 1
ATOM 725 O O . ALA A 1 89 ? 11.640 -7.547 -35.421 1.00 75.81 89 ALA A O 1
ATOM 726 N N . ASP A 1 90 ? 10.493 -6.282 -33.957 1.00 73.19 90 ASP A N 1
ATOM 727 C CA . ASP A 1 90 ? 9.626 -5.662 -34.966 1.00 73.19 90 ASP A CA 1
ATOM 728 C C . ASP A 1 90 ? 10.426 -4.673 -35.830 1.00 73.19 90 ASP A C 1
ATOM 730 O O . ASP A 1 90 ? 11.006 -3.703 -35.345 1.00 73.19 90 ASP A O 1
ATOM 734 N N . VAL A 1 91 ? 10.427 -4.902 -37.146 1.00 59.31 91 VAL A N 1
ATOM 735 C CA . VAL A 1 91 ? 11.157 -4.094 -38.138 1.00 59.31 91 VAL A CA 1
ATOM 736 C C . VAL A 1 91 ? 10.714 -2.626 -38.124 1.00 59.31 91 VAL A C 1
ATOM 738 O O . VAL A 1 91 ? 11.527 -1.749 -38.399 1.00 59.31 91 VAL A O 1
ATOM 741 N N . ARG A 1 92 ? 9.462 -2.338 -37.740 1.00 62.47 92 ARG A N 1
ATOM 742 C CA . ARG A 1 92 ? 8.932 -0.965 -37.605 1.00 62.47 92 ARG A CA 1
ATOM 743 C C . ARG A 1 92 ? 9.485 -0.220 -36.387 1.00 62.47 92 ARG A C 1
ATOM 745 O O . ARG A 1 92 ? 9.387 1.000 -36.327 1.00 62.47 92 ARG A O 1
ATOM 752 N N . HIS A 1 93 ? 10.053 -0.956 -35.435 1.00 56.44 93 HIS A N 1
ATOM 753 C CA . HIS A 1 93 ? 10.648 -0.458 -34.198 1.00 56.44 93 HIS A CA 1
ATOM 754 C C . HIS A 1 93 ? 12.158 -0.721 -34.128 1.00 56.44 93 HIS A C 1
ATOM 756 O O . HIS A 1 93 ? 12.761 -0.564 -33.066 1.00 56.44 93 HIS A O 1
ATOM 762 N N . ARG A 1 94 ? 12.801 -1.037 -35.265 1.00 57.41 94 ARG A N 1
ATOM 763 C CA . ARG A 1 94 ? 14.253 -0.871 -35.432 1.00 57.41 94 ARG A CA 1
ATOM 764 C C . ARG A 1 94 ? 14.596 0.623 -35.433 1.00 57.41 94 ARG A C 1
ATOM 766 O O . ARG A 1 94 ? 14.977 1.187 -36.453 1.00 57.41 94 ARG A O 1
ATOM 773 N N . GLY A 1 95 ? 14.399 1.278 -34.293 1.00 55.84 95 GLY A N 1
ATOM 774 C CA . GLY A 1 95 ? 15.104 2.510 -33.986 1.00 55.84 95 GLY A CA 1
ATOM 775 C C . GLY A 1 95 ? 16.601 2.229 -33.889 1.00 55.84 95 GLY A C 1
ATOM 776 O O . GLY A 1 95 ? 17.018 1.077 -33.730 1.00 55.84 95 GLY A O 1
ATOM 777 N N . ASP A 1 96 ? 17.400 3.287 -33.983 1.00 66.50 96 ASP A N 1
ATOM 778 C CA . ASP A 1 96 ? 18.812 3.234 -33.616 1.00 66.50 96 ASP A CA 1
ATOM 779 C C . ASP A 1 96 ? 18.958 2.624 -32.208 1.00 66.50 96 ASP A C 1
ATOM 781 O O . ASP A 1 96 ? 18.128 2.889 -31.329 1.00 66.50 96 ASP A O 1
ATOM 785 N N . SER A 1 97 ? 19.975 1.784 -31.992 1.00 69.94 97 SER A N 1
ATOM 786 C CA . SER A 1 97 ? 20.178 1.088 -30.712 1.00 69.94 97 SER A CA 1
ATOM 787 C C . SER A 1 97 ? 20.238 2.085 -29.550 1.00 69.94 97 SER A C 1
ATOM 789 O O . SER A 1 97 ? 19.623 1.866 -28.505 1.00 69.94 97 SER A O 1
ATOM 791 N N . GLU A 1 98 ? 20.860 3.244 -29.780 1.00 70.50 98 GLU A N 1
ATOM 792 C CA . GLU A 1 98 ? 20.939 4.340 -28.809 1.00 70.50 98 GLU A CA 1
ATOM 793 C C . GLU A 1 98 ? 19.559 4.899 -28.425 1.00 70.50 98 GLU A C 1
ATOM 795 O O . GLU A 1 98 ? 19.298 5.177 -27.253 1.00 70.50 98 GLU A O 1
ATOM 800 N N . SER A 1 99 ? 18.629 5.003 -29.380 1.00 78.75 99 SER A N 1
ATOM 801 C CA . SER A 1 99 ? 17.266 5.482 -29.118 1.00 78.75 99 SER A CA 1
ATOM 802 C C . SER A 1 99 ? 16.472 4.494 -28.259 1.00 78.75 99 SER A C 1
ATOM 804 O O . SER A 1 99 ? 15.774 4.894 -27.323 1.00 78.75 99 SER A O 1
ATOM 806 N N . ASN A 1 100 ? 16.631 3.193 -28.519 1.00 81.88 100 ASN A N 1
ATOM 807 C CA . ASN A 1 100 ? 16.004 2.139 -27.721 1.00 81.88 100 ASN A CA 1
ATOM 808 C C . ASN A 1 100 ? 16.576 2.089 -26.296 1.00 81.88 100 ASN A C 1
ATOM 810 O O . ASN A 1 100 ? 15.819 1.977 -25.332 1.00 81.88 100 ASN A O 1
ATOM 814 N N . GLN A 1 101 ? 17.894 2.239 -26.147 1.00 84.69 101 GLN A N 1
ATOM 815 C CA . GLN A 1 101 ? 18.549 2.301 -24.838 1.00 84.69 101 GLN A CA 1
ATOM 816 C C . GLN A 1 101 ? 18.094 3.523 -24.029 1.00 84.69 101 GLN A C 1
ATOM 818 O O . GLN A 1 101 ? 17.797 3.385 -22.841 1.00 84.69 101 GLN A O 1
ATOM 823 N N . ALA A 1 102 ? 17.970 4.697 -24.660 1.00 87.38 102 ALA A N 1
ATOM 824 C CA . ALA A 1 102 ? 17.466 5.906 -24.008 1.00 87.38 102 ALA A CA 1
ATOM 825 C C . ALA A 1 102 ? 16.013 5.742 -23.519 1.00 87.38 102 ALA A C 1
ATOM 827 O O . ALA A 1 102 ? 15.689 6.136 -22.395 1.00 87.38 102 ALA A O 1
ATOM 828 N N . GLN A 1 103 ? 15.149 5.108 -24.321 1.00 89.19 103 GLN A N 1
ATOM 829 C CA . GLN A 1 103 ? 13.766 4.787 -23.940 1.00 89.19 103 GLN A CA 1
ATOM 830 C C . GLN A 1 103 ? 13.700 3.801 -22.767 1.00 89.19 103 GLN A C 1
ATOM 832 O O . GLN A 1 103 ? 12.989 4.043 -21.786 1.00 89.19 103 GLN A O 1
ATOM 837 N N . ASP A 1 104 ? 14.468 2.711 -22.829 1.00 90.75 104 ASP A N 1
ATOM 838 C CA . ASP A 1 104 ? 14.510 1.704 -21.769 1.00 90.75 104 ASP A CA 1
ATOM 839 C C . ASP A 1 104 ? 15.081 2.287 -20.469 1.00 90.75 104 ASP A C 1
ATOM 841 O O . ASP A 1 104 ? 14.545 2.051 -19.381 1.00 90.75 104 ASP A O 1
ATOM 845 N N . TRP A 1 105 ? 16.119 3.120 -20.564 1.00 92.50 105 TRP A N 1
ATOM 846 C CA . TRP A 1 105 ? 16.668 3.838 -19.419 1.00 92.50 105 TRP A CA 1
ATOM 847 C C . TRP A 1 105 ? 15.625 4.767 -18.790 1.00 92.50 105 TRP A C 1
ATOM 849 O O . TRP A 1 105 ? 15.434 4.730 -17.568 1.00 92.50 105 TRP A O 1
ATOM 859 N N . ALA A 1 106 ? 14.923 5.562 -19.603 1.00 94.25 106 ALA A N 1
ATOM 860 C CA . ALA A 1 106 ? 13.919 6.510 -19.133 1.00 94.25 106 ALA A CA 1
ATOM 861 C C . ALA A 1 106 ? 12.749 5.793 -18.442 1.00 94.25 106 ALA A C 1
ATOM 863 O O . ALA A 1 106 ? 12.390 6.138 -17.314 1.00 94.25 106 ALA A O 1
ATOM 864 N N . MET A 1 107 ? 12.201 4.742 -19.060 1.00 95.00 107 MET A N 1
ATOM 865 C CA . MET A 1 107 ? 11.127 3.926 -18.481 1.00 95.00 107 MET A CA 1
ATOM 866 C C . MET A 1 107 ? 11.578 3.220 -17.194 1.00 95.00 107 MET A C 1
ATOM 868 O O . MET A 1 107 ? 10.885 3.260 -16.173 1.00 95.00 107 MET A O 1
ATOM 872 N N . GLY A 1 108 ? 12.752 2.584 -17.214 1.00 93.62 108 GLY A N 1
ATOM 873 C CA . GLY A 1 108 ? 13.306 1.880 -16.059 1.00 93.62 108 GLY A CA 1
ATOM 874 C C . GLY A 1 108 ? 13.559 2.811 -14.874 1.00 93.62 108 GLY A C 1
ATOM 875 O O . GLY A 1 108 ? 13.253 2.467 -13.728 1.00 93.62 108 GLY A O 1
ATOM 876 N N . THR A 1 109 ? 14.060 4.017 -15.144 1.00 94.06 109 THR A N 1
ATOM 877 C CA . THR A 1 109 ? 14.306 5.052 -14.133 1.00 94.06 109 THR A CA 1
ATOM 878 C C . THR A 1 109 ? 12.999 5.650 -13.612 1.00 94.06 109 THR A C 1
ATOM 880 O O . THR A 1 109 ? 12.838 5.766 -12.397 1.00 94.06 109 THR A O 1
ATOM 883 N N . ALA A 1 110 ? 12.014 5.913 -14.477 1.00 94.81 110 ALA A N 1
ATOM 884 C CA . ALA A 1 110 ? 10.686 6.373 -14.067 1.00 94.81 110 ALA A CA 1
ATOM 885 C C . ALA A 1 110 ? 10.025 5.386 -13.095 1.00 94.81 110 ALA A C 1
ATOM 887 O O . ALA A 1 110 ? 9.621 5.750 -11.990 1.00 94.81 110 ALA A O 1
ATOM 888 N N . LEU A 1 111 ? 9.966 4.105 -13.469 1.00 94.56 111 LEU A N 1
ATOM 889 C CA . LEU A 1 111 ? 9.365 3.061 -12.639 1.00 94.56 111 LEU A CA 1
ATOM 890 C C . LEU A 1 111 ? 10.141 2.845 -11.335 1.00 94.56 111 LEU A C 1
ATOM 892 O O . LEU A 1 111 ? 9.528 2.594 -10.298 1.00 94.56 111 LEU A O 1
ATOM 896 N N . ARG A 1 112 ? 11.471 3.000 -11.350 1.00 91.81 112 ARG A N 1
ATOM 897 C CA . ARG A 1 112 ? 12.295 2.997 -10.134 1.00 91.81 112 ARG A CA 1
ATOM 898 C C . ARG A 1 112 ? 11.897 4.126 -9.185 1.00 91.81 112 ARG A C 1
ATOM 900 O O . ARG A 1 112 ? 11.667 3.865 -8.004 1.00 91.81 112 ARG A O 1
ATOM 907 N N . MET A 1 113 ? 11.787 5.354 -9.689 1.00 86.38 113 MET A N 1
ATOM 908 C CA . MET A 1 113 ? 11.377 6.512 -8.889 1.00 86.38 113 MET A CA 1
ATOM 909 C C . MET A 1 113 ? 9.964 6.324 -8.332 1.00 86.38 113 MET A C 1
ATOM 911 O O . MET A 1 113 ? 9.729 6.584 -7.153 1.00 86.38 113 MET A O 1
ATOM 915 N N . ILE A 1 114 ? 9.039 5.791 -9.134 1.00 85.88 114 ILE A N 1
ATOM 916 C CA . ILE A 1 114 ? 7.674 5.473 -8.697 1.00 85.88 114 ILE A CA 1
ATOM 917 C C . ILE A 1 114 ? 7.679 4.375 -7.622 1.00 85.88 114 ILE A C 1
ATOM 919 O O . ILE A 1 114 ? 6.962 4.491 -6.630 1.00 85.88 114 ILE A O 1
ATOM 923 N N . ALA A 1 115 ? 8.501 3.331 -7.751 1.00 83.69 115 ALA A N 1
ATOM 924 C CA . ALA A 1 115 ? 8.621 2.290 -6.726 1.00 83.69 115 ALA A CA 1
ATOM 925 C C . ALA A 1 115 ? 9.160 2.840 -5.391 1.00 83.69 115 ALA A C 1
ATOM 927 O O . ALA A 1 115 ? 8.752 2.383 -4.323 1.00 83.69 115 ALA A O 1
ATOM 928 N N . GLN A 1 116 ? 10.063 3.825 -5.443 1.00 81.69 116 GLN A N 1
ATOM 929 C CA . GLN A 1 116 ? 10.701 4.421 -4.264 1.00 81.69 116 GLN A CA 1
ATOM 930 C C . GLN A 1 116 ? 9.851 5.513 -3.598 1.00 81.69 116 GLN A C 1
ATOM 932 O O . GLN A 1 116 ? 9.818 5.608 -2.370 1.00 81.69 116 GLN A O 1
ATOM 937 N N . HIS A 1 117 ? 9.161 6.337 -4.389 1.00 78.69 117 HIS A N 1
ATOM 938 C CA . HIS A 1 117 ? 8.481 7.550 -3.920 1.00 78.69 117 HIS A CA 1
ATOM 939 C C . HIS A 1 117 ? 6.956 7.521 -4.105 1.00 78.69 117 HIS A C 1
ATOM 941 O O . HIS A 1 117 ? 6.255 8.434 -3.657 1.00 78.69 117 HIS A O 1
ATOM 947 N N . GLY A 1 118 ? 6.416 6.474 -4.732 1.00 80.50 118 GLY A N 1
ATOM 948 C CA . GLY A 1 118 ? 5.000 6.367 -5.066 1.00 80.50 118 GLY A CA 1
ATOM 949 C C . GLY A 1 118 ? 4.546 7.521 -5.960 1.00 80.50 118 GLY A C 1
ATOM 950 O O . GLY A 1 118 ? 5.268 7.955 -6.855 1.00 80.50 118 GLY A O 1
ATOM 951 N N . ALA A 1 119 ? 3.363 8.071 -5.672 1.00 77.88 119 ALA A N 1
ATOM 952 C CA . ALA A 1 119 ? 2.834 9.231 -6.391 1.00 77.88 119 ALA A CA 1
ATOM 953 C C . ALA A 1 119 ? 3.702 10.498 -6.254 1.00 77.88 119 ALA A C 1
ATOM 955 O O . ALA A 1 119 ? 3.577 11.411 -7.059 1.00 77.88 119 ALA A O 1
ATOM 956 N N . GLY A 1 120 ? 4.590 10.555 -5.253 1.00 79.81 120 GLY A N 1
ATOM 957 C CA . GLY A 1 120 ? 5.528 11.665 -5.073 1.00 79.81 120 GLY A CA 1
ATOM 958 C C . GLY A 1 120 ? 6.688 11.682 -6.072 1.00 79.81 120 GLY A C 1
ATOM 959 O O . GLY A 1 120 ? 7.513 12.582 -5.989 1.00 79.81 120 GLY A O 1
ATOM 960 N N . ALA A 1 121 ? 6.772 10.704 -6.981 1.00 76.62 121 ALA A N 1
ATOM 961 C CA . ALA A 1 121 ? 7.730 10.720 -8.085 1.00 76.62 121 ALA A CA 1
ATOM 962 C C . ALA A 1 121 ? 7.401 11.785 -9.148 1.00 76.62 121 ALA A C 1
ATOM 964 O O . ALA A 1 121 ? 8.297 12.183 -9.885 1.00 76.62 121 ALA A O 1
ATOM 965 N N . ALA A 1 122 ? 6.141 12.236 -9.220 1.00 85.06 122 ALA A N 1
ATOM 966 C CA . ALA A 1 122 ? 5.692 13.277 -10.138 1.00 85.06 122 ALA A CA 1
ATOM 967 C C . ALA A 1 122 ? 5.333 14.581 -9.389 1.00 85.06 122 ALA A C 1
ATOM 969 O O . ALA A 1 122 ? 4.748 14.516 -8.300 1.00 85.06 122 ALA A O 1
ATOM 970 N N . PRO A 1 123 ? 5.594 15.760 -9.985 1.00 88.12 123 PRO A N 1
ATOM 971 C CA . PRO A 1 123 ? 6.386 15.959 -11.204 1.00 88.12 123 PRO A CA 1
ATOM 972 C C . PRO A 1 123 ? 7.892 15.774 -10.943 1.00 88.12 123 PRO A C 1
ATOM 974 O O . PRO A 1 123 ? 8.350 15.915 -9.807 1.00 88.12 123 PRO A O 1
ATOM 977 N N . LEU A 1 124 ? 8.667 15.498 -11.998 1.00 86.94 124 LEU A N 1
ATOM 978 C CA . LEU A 1 124 ? 10.130 15.561 -11.928 1.00 86.94 124 LEU A CA 1
ATOM 979 C C . LEU A 1 124 ? 10.543 17.021 -11.692 1.00 86.94 124 LEU A C 1
ATOM 981 O O . LEU A 1 124 ? 10.251 17.882 -12.521 1.00 86.94 124 LEU A O 1
ATOM 985 N N . THR A 1 125 ? 11.190 17.301 -10.561 1.00 87.00 125 THR A N 1
ATOM 986 C CA . THR A 1 125 ? 11.593 18.672 -10.204 1.00 87.00 125 THR A CA 1
ATOM 987 C C . THR A 1 125 ? 12.786 19.142 -11.033 1.00 87.00 125 THR A C 1
ATOM 989 O O . THR A 1 125 ? 13.638 18.333 -11.400 1.00 87.00 125 THR A O 1
ATOM 992 N N . ASP A 1 126 ? 12.907 20.452 -11.255 1.00 85.31 126 ASP A N 1
ATOM 993 C CA . ASP A 1 126 ? 14.042 21.029 -11.994 1.00 85.31 126 ASP A CA 1
ATOM 994 C C . ASP A 1 126 ? 15.388 20.716 -11.328 1.00 85.31 126 ASP A C 1
ATOM 996 O O . ASP A 1 126 ? 16.368 20.435 -12.004 1.00 85.31 126 ASP A O 1
ATOM 1000 N N . MET A 1 127 ? 15.421 20.642 -9.994 1.00 85.19 127 MET A N 1
ATOM 1001 C CA . MET A 1 127 ? 16.612 20.225 -9.247 1.00 85.19 127 MET A CA 1
ATOM 1002 C C . MET A 1 127 ? 17.018 18.772 -9.551 1.00 85.19 127 MET A C 1
ATOM 1004 O O . MET A 1 127 ? 18.204 18.463 -9.614 1.00 85.19 127 MET A O 1
ATOM 1008 N N . GLN A 1 128 ? 16.049 17.867 -9.726 1.00 83.56 128 GLN A N 1
ATOM 1009 C CA . GLN A 1 128 ? 16.327 16.480 -10.114 1.00 83.56 128 GLN A CA 1
ATOM 1010 C C . GLN A 1 128 ? 16.757 16.384 -11.579 1.00 83.56 128 GLN A C 1
ATOM 1012 O O . GLN A 1 128 ? 17.631 15.583 -11.894 1.00 83.56 128 GLN A O 1
ATOM 1017 N N . ALA A 1 129 ? 16.168 17.195 -12.458 1.00 85.81 129 ALA A N 1
ATOM 1018 C CA . ALA A 1 129 ? 16.580 17.282 -13.856 1.00 85.81 129 ALA A CA 1
ATOM 1019 C C . ALA A 1 129 ? 18.027 17.791 -13.986 1.00 85.81 129 ALA A C 1
ATOM 1021 O O . ALA A 1 129 ? 18.825 17.179 -14.687 1.00 85.81 129 ALA A O 1
ATOM 1022 N N . GLU A 1 130 ? 18.391 18.835 -13.238 1.00 84.12 130 GLU A N 1
ATOM 1023 C CA . GLU A 1 130 ? 19.753 19.377 -13.214 1.00 84.12 130 GLU A CA 1
ATOM 1024 C C . GLU A 1 130 ? 20.767 18.358 -12.680 1.00 84.12 130 GLU A C 1
ATOM 1026 O O . GLU A 1 130 ? 21.841 18.181 -13.250 1.00 84.12 130 GLU A O 1
ATOM 1031 N N . ALA A 1 131 ? 20.410 17.611 -11.629 1.00 86.38 131 ALA A N 1
ATOM 1032 C CA . ALA A 1 131 ? 21.260 16.537 -11.120 1.00 86.38 131 ALA A CA 1
ATOM 1033 C C . ALA A 1 131 ? 21.536 15.462 -12.189 1.00 86.38 131 ALA A C 1
ATOM 1035 O O . ALA A 1 131 ? 22.672 15.016 -12.328 1.00 86.38 131 ALA A O 1
ATOM 1036 N N . LEU A 1 132 ? 20.529 15.093 -12.987 1.00 88.06 132 LEU A N 1
ATOM 1037 C CA . LEU A 1 132 ? 20.693 14.135 -14.086 1.00 88.06 132 LEU A CA 1
ATOM 1038 C C . LEU A 1 132 ? 21.581 14.687 -15.212 1.00 88.06 132 LEU A C 1
ATOM 1040 O O . LEU A 1 132 ? 22.353 13.929 -15.798 1.00 88.06 132 LEU A O 1
ATOM 1044 N N . HIS A 1 133 ? 21.520 15.991 -15.493 1.00 85.75 133 HIS A N 1
ATOM 1045 C CA . HIS A 1 133 ? 22.437 16.633 -16.439 1.00 85.75 133 HIS A CA 1
ATOM 1046 C C . HIS A 1 133 ? 23.885 16.610 -15.954 1.00 85.75 133 HIS A C 1
ATOM 1048 O O . HIS A 1 133 ? 24.779 16.283 -16.733 1.00 85.75 133 HIS A O 1
ATOM 1054 N N . ILE A 1 134 ? 24.117 16.874 -14.666 1.00 84.25 134 ILE A N 1
ATOM 1055 C CA . ILE A 1 134 ? 25.447 16.763 -14.048 1.00 84.25 134 ILE A CA 1
ATOM 1056 C C . ILE A 1 134 ? 25.972 15.318 -14.131 1.00 84.25 134 ILE A C 1
ATOM 1058 O O . ILE A 1 134 ? 27.163 15.105 -14.344 1.00 84.25 134 ILE A O 1
ATOM 1062 N N . GLU A 1 135 ? 25.089 14.321 -14.031 1.00 85.19 135 GLU A N 1
ATOM 1063 C CA . GLU A 1 135 ? 25.409 12.898 -14.233 1.00 85.19 135 GLU A CA 1
ATOM 1064 C C . GLU A 1 135 ? 25.631 12.508 -15.711 1.00 85.19 135 GLU A C 1
ATOM 1066 O O . GLU A 1 135 ? 25.872 11.337 -16.012 1.00 85.19 135 GLU A O 1
ATOM 1071 N N . GLY A 1 136 ? 25.573 13.469 -16.638 1.00 87.50 136 GLY A N 1
ATOM 1072 C CA . GLY A 1 136 ? 25.857 13.275 -18.059 1.00 87.50 136 GLY A CA 1
ATOM 1073 C C . GLY A 1 136 ? 24.654 12.858 -18.905 1.00 87.50 136 GLY A C 1
ATOM 1074 O O . GLY A 1 136 ? 24.845 12.403 -20.031 1.00 87.50 136 GLY A O 1
ATOM 1075 N N . ARG A 1 137 ? 23.419 12.991 -18.399 1.00 90.44 137 ARG A N 1
ATOM 1076 C CA . ARG A 1 137 ? 22.208 12.678 -19.176 1.00 90.44 137 ARG A CA 1
ATOM 1077 C C . ARG A 1 137 ? 21.839 13.803 -20.128 1.00 90.44 137 ARG A C 1
ATOM 1079 O O . ARG A 1 137 ? 21.876 14.985 -19.780 1.00 90.44 137 ARG A O 1
ATOM 1086 N N . SER A 1 138 ? 21.430 13.422 -21.331 1.00 90.00 138 SER A N 1
ATOM 1087 C CA . SER A 1 138 ? 20.990 14.347 -22.372 1.00 90.00 138 SER A CA 1
ATOM 1088 C C . SER A 1 138 ? 19.618 14.963 -22.062 1.00 90.00 138 SER A C 1
ATOM 1090 O O . SER A 1 138 ? 18.796 14.399 -21.337 1.00 90.00 138 SER A O 1
ATOM 1092 N N . GLN A 1 139 ? 19.322 16.115 -22.671 1.00 89.12 139 GLN A N 1
ATOM 1093 C CA . GLN A 1 139 ? 17.997 16.751 -22.585 1.00 89.12 139 GLN A CA 1
ATOM 1094 C C . GLN A 1 139 ? 16.872 15.851 -23.105 1.00 89.12 139 GLN A C 1
ATOM 1096 O O . GLN A 1 139 ? 15.755 15.882 -22.582 1.00 89.12 139 GLN A O 1
ATOM 1101 N N . VAL A 1 140 ? 17.168 15.032 -24.115 1.00 88.88 140 VAL A N 1
ATOM 1102 C CA . VAL A 1 140 ? 16.216 14.080 -24.695 1.00 88.88 140 VAL A CA 1
ATOM 1103 C C . VAL A 1 140 ? 15.863 13.001 -23.672 1.00 88.88 140 VAL A C 1
ATOM 1105 O O . VAL A 1 140 ? 14.686 12.793 -23.392 1.00 88.88 140 VAL A O 1
ATOM 1108 N N . GLU A 1 141 ? 16.862 12.382 -23.041 1.00 90.38 141 GLU A N 1
ATOM 1109 C CA . GLU A 1 141 ? 16.667 11.385 -21.980 1.00 90.38 141 GLU A CA 1
ATOM 1110 C C . GLU A 1 141 ? 15.849 11.939 -20.804 1.00 90.38 141 GLU A C 1
ATOM 1112 O O . GLU A 1 141 ? 14.894 11.304 -20.354 1.00 90.38 141 GLU A O 1
ATOM 1117 N N . VAL A 1 142 ? 16.173 13.143 -20.321 1.00 91.81 142 VAL A N 1
ATOM 1118 C CA . VAL A 1 142 ? 15.451 13.776 -19.202 1.00 91.81 142 VAL A CA 1
ATOM 1119 C C . VAL A 1 142 ? 13.994 14.084 -19.570 1.00 91.81 142 VAL A C 1
ATOM 1121 O O . VAL A 1 142 ? 13.095 13.918 -18.741 1.00 91.81 142 VAL A O 1
ATOM 1124 N N . THR A 1 143 ? 13.735 14.481 -20.818 1.00 92.94 143 THR A N 1
ATOM 1125 C CA . THR A 1 143 ? 12.371 14.713 -21.319 1.00 92.94 143 THR A CA 1
ATOM 1126 C C . THR A 1 143 ? 11.578 13.406 -21.367 1.00 92.94 143 THR A C 1
ATOM 1128 O O . THR A 1 143 ? 10.486 13.336 -20.804 1.00 92.94 143 THR A O 1
ATOM 1131 N N . LEU A 1 144 ? 12.166 12.340 -21.921 1.00 93.62 144 LEU A N 1
ATOM 1132 C CA . LEU A 1 144 ? 11.559 11.006 -21.941 1.00 93.62 144 LEU A CA 1
ATOM 1133 C C . LEU A 1 144 ? 11.284 10.477 -20.530 1.00 93.62 144 LEU A C 1
ATOM 1135 O O . LEU A 1 144 ? 10.247 9.859 -20.286 1.00 93.62 144 LEU A O 1
ATOM 1139 N N . LEU A 1 145 ? 12.190 10.714 -19.580 1.00 94.81 145 LEU A N 1
ATOM 1140 C CA . LEU A 1 145 ? 11.992 10.335 -18.182 1.00 94.81 145 LEU A CA 1
ATOM 1141 C C . LEU A 1 145 ? 10.766 11.038 -17.587 1.00 94.81 145 LEU A C 1
ATOM 1143 O O . LEU A 1 145 ? 9.946 10.385 -16.939 1.00 94.81 145 LEU A O 1
ATOM 1147 N N . ARG A 1 146 ? 10.622 12.349 -17.817 1.00 94.31 146 ARG A N 1
ATOM 1148 C CA . ARG A 1 146 ? 9.480 13.134 -17.328 1.00 94.31 146 ARG A CA 1
ATOM 1149 C C . ARG A 1 146 ? 8.159 12.582 -17.867 1.00 94.31 146 ARG A C 1
ATOM 1151 O O . ARG A 1 146 ? 7.266 12.285 -17.074 1.00 94.31 146 ARG A O 1
ATOM 1158 N N . GLU A 1 147 ? 8.077 12.349 -19.175 1.00 94.56 147 GLU A N 1
ATOM 1159 C CA . GLU A 1 147 ? 6.896 11.757 -19.818 1.00 94.56 147 GLU A CA 1
ATOM 1160 C C . GLU A 1 147 ? 6.569 10.371 -19.246 1.00 94.56 147 GLU A C 1
ATOM 1162 O O . GLU A 1 147 ? 5.419 10.059 -18.936 1.00 94.56 147 GLU A O 1
ATOM 1167 N N . ASN A 1 148 ? 7.583 9.525 -19.047 1.00 95.75 148 ASN A N 1
ATOM 1168 C CA . ASN A 1 148 ? 7.385 8.189 -18.495 1.00 95.75 148 ASN A CA 1
ATOM 1169 C C . ASN A 1 148 ? 6.916 8.212 -17.035 1.00 95.75 148 ASN A C 1
ATOM 1171 O O . ASN A 1 148 ? 6.097 7.368 -16.655 1.00 95.75 148 ASN A O 1
ATOM 1175 N N . ILE A 1 149 ? 7.385 9.166 -16.225 1.00 92.06 149 ILE A N 1
ATOM 1176 C CA . ILE A 1 149 ? 6.881 9.383 -14.864 1.00 92.06 149 ILE A CA 1
ATOM 1177 C C . ILE A 1 149 ? 5.402 9.771 -14.916 1.00 92.06 149 ILE A C 1
ATOM 1179 O O . ILE A 1 149 ? 4.589 9.125 -14.256 1.00 92.06 149 ILE A O 1
ATOM 1183 N N . GLU A 1 150 ? 5.038 10.770 -15.719 1.00 92.50 150 GLU A N 1
ATOM 1184 C CA . GLU A 1 150 ? 3.657 11.258 -15.835 1.00 92.50 150 GLU A CA 1
ATOM 1185 C C . GLU A 1 150 ? 2.699 10.159 -16.312 1.00 92.50 150 GLU A C 1
ATOM 1187 O O . GLU A 1 150 ? 1.657 9.928 -15.694 1.00 92.50 150 GLU A O 1
ATOM 1192 N N . ASN A 1 151 ? 3.100 9.396 -17.329 1.00 92.75 151 ASN A N 1
ATOM 1193 C CA . ASN A 1 151 ? 2.293 8.316 -17.895 1.00 92.75 151 ASN A CA 1
ATOM 1194 C C . ASN A 1 151 ? 2.111 7.118 -16.947 1.00 92.75 151 ASN A C 1
ATOM 1196 O O . ASN A 1 151 ? 1.144 6.366 -17.085 1.00 92.75 151 ASN A O 1
ATOM 1200 N N . ASN A 1 152 ? 3.023 6.902 -15.990 1.00 92.81 152 ASN A N 1
ATOM 1201 C CA . ASN A 1 152 ? 3.008 5.713 -15.129 1.00 92.81 152 ASN A CA 1
ATOM 1202 C C . ASN A 1 152 ? 2.734 6.008 -13.646 1.00 92.81 152 ASN A C 1
ATOM 1204 O O . ASN A 1 152 ? 2.502 5.062 -12.891 1.00 92.81 152 ASN A O 1
ATOM 1208 N N . VAL A 1 153 ? 2.721 7.268 -13.192 1.00 88.75 153 VAL A N 1
ATOM 1209 C CA . VAL A 1 153 ? 2.571 7.601 -11.759 1.00 88.75 153 VAL A CA 1
ATOM 1210 C C . VAL A 1 153 ? 1.262 7.073 -11.161 1.00 88.75 153 VAL A C 1
ATOM 1212 O O . VAL A 1 153 ? 1.233 6.658 -10.000 1.00 88.75 153 VAL A O 1
ATOM 1215 N N . ALA A 1 154 ? 0.202 6.978 -11.971 1.00 85.00 154 ALA A N 1
ATOM 1216 C CA . ALA A 1 154 ? -1.085 6.408 -11.572 1.00 85.00 154 ALA A CA 1
ATOM 1217 C C . ALA A 1 154 ? -0.980 4.941 -11.105 1.00 85.00 154 ALA A C 1
ATOM 1219 O O . ALA A 1 154 ? -1.796 4.487 -10.301 1.00 85.00 154 ALA A O 1
ATOM 1220 N N . LEU A 1 155 ? 0.056 4.199 -11.525 1.00 86.25 155 LEU A N 1
ATOM 1221 C CA . LEU A 1 155 ? 0.316 2.843 -11.034 1.00 86.25 155 LEU A CA 1
ATOM 1222 C C . LEU A 1 155 ? 0.519 2.812 -9.519 1.00 86.25 155 LEU A C 1
ATOM 1224 O O . LEU A 1 155 ? 0.068 1.861 -8.884 1.00 86.25 155 LEU A O 1
ATOM 1228 N N . ALA A 1 156 ? 1.130 3.842 -8.924 1.00 79.00 156 ALA A N 1
ATOM 1229 C CA . ALA A 1 156 ? 1.392 3.895 -7.484 1.00 79.00 156 ALA A CA 1
ATOM 1230 C C . ALA A 1 156 ? 0.123 4.014 -6.631 1.00 79.00 156 ALA A C 1
ATOM 1232 O O . ALA A 1 156 ? 0.148 3.675 -5.446 1.00 79.00 156 ALA A O 1
ATOM 1233 N N . THR A 1 157 ? -0.974 4.494 -7.213 1.00 78.62 157 THR A N 1
ATOM 1234 C CA . THR A 1 157 ? -2.262 4.688 -6.533 1.00 78.62 157 THR A CA 1
ATOM 1235 C C . THR A 1 157 ? -3.369 3.801 -7.083 1.00 78.62 157 THR A C 1
ATOM 1237 O O . THR A 1 157 ? -4.471 3.845 -6.550 1.00 78.62 157 THR A O 1
ATOM 1240 N N . SER A 1 158 ? -3.077 2.979 -8.097 1.00 77.12 158 SER A N 1
ATOM 1241 C CA . SER A 1 158 ? -4.056 2.093 -8.732 1.00 77.12 158 SER A CA 1
ATOM 1242 C C . SER A 1 158 ? -4.757 1.182 -7.725 1.00 77.12 158 SER A C 1
ATOM 1244 O O . SER A 1 158 ? -4.130 0.679 -6.781 1.00 77.12 158 SER A O 1
ATOM 1246 N N . THR A 1 159 ? -6.055 0.985 -7.943 1.00 75.81 159 THR A N 1
ATOM 1247 C CA . THR A 1 159 ? -6.929 0.081 -7.188 1.00 75.81 159 THR A CA 1
ATOM 1248 C C . THR A 1 159 ? -7.346 -1.105 -8.061 1.00 75.81 159 THR A C 1
ATOM 1250 O O . THR A 1 159 ? -7.306 -0.984 -9.287 1.00 75.81 159 THR A O 1
ATOM 1253 N N . PRO A 1 160 ? -7.763 -2.250 -7.486 1.00 72.88 160 PRO A N 1
ATOM 1254 C CA . PRO A 1 160 ? -8.190 -3.417 -8.266 1.00 72.88 160 PRO A CA 1
ATOM 1255 C C . PRO A 1 160 ? -9.303 -3.137 -9.289 1.00 72.88 160 PRO A C 1
ATOM 1257 O O . PRO A 1 160 ? -9.433 -3.869 -10.264 1.00 72.88 160 PRO A O 1
ATOM 1260 N N . GLN A 1 161 ? -10.098 -2.090 -9.066 1.00 74.62 161 GLN A N 1
ATOM 1261 C CA . GLN A 1 161 ? -11.205 -1.678 -9.925 1.00 74.62 161 GLN A CA 1
ATOM 1262 C C . GLN A 1 161 ? -10.745 -0.858 -11.139 1.00 74.62 161 GLN A C 1
ATOM 1264 O O . GLN A 1 161 ? -11.456 -0.789 -12.139 1.00 74.62 161 GLN A O 1
ATOM 1269 N N . ASP A 1 162 ? -9.557 -0.257 -11.080 1.00 80.50 162 ASP A N 1
ATOM 1270 C CA . ASP A 1 162 ? -9.022 0.541 -12.180 1.00 80.50 162 ASP A CA 1
ATOM 1271 C C . ASP A 1 162 ? -8.418 -0.355 -13.268 1.00 80.50 162 ASP A C 1
ATOM 1273 O O . ASP A 1 162 ? -7.950 -1.466 -13.004 1.00 80.50 162 ASP A O 1
ATOM 1277 N N . ARG A 1 163 ? -8.324 0.148 -14.506 1.00 85.38 163 ARG A N 1
ATOM 1278 C CA . ARG A 1 163 ? -7.731 -0.590 -15.641 1.00 85.38 163 ARG A CA 1
ATOM 1279 C C . ARG A 1 163 ? -6.347 -1.169 -15.325 1.00 85.38 163 ARG A C 1
ATOM 1281 O O . ARG A 1 163 ? -6.057 -2.312 -15.659 1.00 85.38 163 ARG A O 1
ATOM 1288 N N . HIS A 1 164 ? -5.480 -0.384 -14.687 1.00 85.12 164 HIS A N 1
ATOM 1289 C CA . HIS A 1 164 ? -4.145 -0.860 -14.329 1.00 85.12 164 HIS A CA 1
ATOM 1290 C C . HIS A 1 164 ? -4.166 -1.857 -13.171 1.00 85.12 164 HIS A C 1
ATOM 1292 O O . HIS A 1 164 ? -3.419 -2.831 -13.197 1.00 85.12 164 HIS A O 1
ATOM 1298 N N . GLY A 1 165 ? -5.004 -1.636 -12.157 1.00 81.75 165 GLY A N 1
ATOM 1299 C CA . GLY A 1 165 ? -5.039 -2.530 -11.006 1.00 81.75 165 GLY A CA 1
ATOM 1300 C C . GLY A 1 165 ? -5.718 -3.861 -11.310 1.00 81.75 165 GLY A C 1
ATOM 1301 O O . GLY A 1 165 ? -5.206 -4.890 -10.887 1.00 81.75 165 GLY A O 1
ATOM 1302 N N . SER A 1 166 ? -6.775 -3.878 -12.122 1.00 85.69 166 SER A N 1
ATOM 1303 C CA . SER A 1 166 ? -7.373 -5.123 -12.629 1.00 85.69 166 SER A CA 1
ATOM 1304 C C . SER A 1 166 ? -6.359 -5.966 -13.408 1.00 85.69 166 SER A C 1
ATOM 1306 O O . SER A 1 166 ? -6.260 -7.168 -13.179 1.00 85.69 166 SER A O 1
ATOM 1308 N N . GLN A 1 167 ? -5.516 -5.342 -14.237 1.00 93.00 167 GLN A N 1
ATOM 1309 C CA . GLN A 1 167 ? -4.426 -6.037 -14.928 1.00 93.00 167 GLN A CA 1
ATOM 1310 C C . GLN A 1 167 ? -3.378 -6.616 -13.958 1.00 93.00 167 GLN A C 1
ATOM 1312 O O . GLN A 1 167 ? -2.881 -7.720 -14.177 1.00 93.00 167 GLN A O 1
ATOM 1317 N N . ILE A 1 168 ? -3.007 -5.883 -12.904 1.00 92.12 168 ILE A N 1
ATOM 1318 C CA . ILE A 1 168 ? -2.065 -6.370 -11.880 1.00 92.12 168 ILE A CA 1
ATOM 1319 C C . ILE A 1 168 ? -2.673 -7.547 -11.112 1.00 92.12 168 ILE A C 1
ATOM 1321 O O . ILE A 1 168 ? -1.975 -8.522 -10.837 1.00 92.12 168 ILE A O 1
ATOM 1325 N N . LEU A 1 169 ? -3.961 -7.458 -10.779 1.00 88.94 169 LEU A N 1
ATOM 1326 C CA . LEU A 1 169 ? -4.699 -8.495 -10.069 1.00 88.94 169 LEU A CA 1
ATOM 1327 C C . LEU A 1 169 ? -4.769 -9.791 -10.888 1.00 88.94 169 LEU A C 1
ATOM 1329 O O . LEU A 1 169 ? -4.395 -10.840 -10.373 1.00 88.94 169 LEU A O 1
ATOM 1333 N N . ASP A 1 170 ? -5.148 -9.705 -12.163 1.00 93.75 170 ASP A N 1
ATOM 1334 C CA . ASP A 1 170 ? -5.195 -10.847 -13.087 1.00 93.75 170 ASP A CA 1
ATOM 1335 C C . ASP A 1 170 ? -3.825 -11.536 -13.224 1.00 93.75 170 ASP A C 1
ATOM 1337 O O . ASP A 1 170 ? -3.690 -12.759 -13.111 1.00 93.75 170 ASP A O 1
ATOM 1341 N N . GLN A 1 171 ? -2.763 -10.740 -13.371 1.00 94.88 171 GLN A N 1
ATOM 1342 C CA . GLN A 1 171 ? -1.399 -11.262 -13.441 1.00 94.88 171 GLN A CA 1
ATOM 1343 C C . GLN A 1 171 ? -0.954 -11.918 -12.137 1.00 94.88 171 GLN A C 1
ATOM 1345 O O . GLN A 1 171 ? -0.257 -12.933 -12.173 1.00 94.88 171 GLN A O 1
ATOM 1350 N N . LEU A 1 172 ? -1.338 -11.355 -10.990 1.00 93.56 172 LEU A N 1
ATOM 1351 C CA . LEU A 1 172 ? -1.050 -11.951 -9.694 1.00 93.56 172 LEU A CA 1
ATOM 1352 C C . LEU A 1 172 ? -1.743 -13.307 -9.575 1.00 93.56 172 LEU A C 1
ATOM 1354 O O . LEU A 1 172 ? -1.065 -14.301 -9.326 1.00 93.56 172 LEU A O 1
ATOM 1358 N N . GLN A 1 173 ? -3.057 -13.352 -9.809 1.00 93.00 173 GLN A N 1
ATOM 1359 C CA . GLN A 1 173 ? -3.862 -14.573 -9.738 1.00 93.00 173 GLN A CA 1
ATOM 1360 C C . GLN A 1 173 ? -3.304 -15.659 -10.662 1.00 93.00 173 GLN A C 1
ATOM 1362 O O . GLN A 1 173 ? -3.124 -16.798 -10.231 1.00 93.00 173 GLN A O 1
ATOM 1367 N N . THR A 1 174 ? -2.925 -15.289 -11.888 1.00 94.38 174 THR A N 1
ATOM 1368 C CA . THR A 1 174 ? -2.275 -16.189 -12.850 1.00 94.38 174 THR A CA 1
ATOM 1369 C C . THR A 1 174 ? -0.936 -16.715 -12.329 1.00 94.38 174 THR A C 1
ATOM 1371 O O . THR A 1 174 ? -0.668 -17.914 -12.390 1.00 94.38 174 THR A O 1
ATOM 1374 N N . ALA A 1 175 ? -0.080 -15.842 -11.792 1.00 93.62 175 ALA A N 1
ATOM 1375 C CA . ALA A 1 175 ? 1.254 -16.230 -11.348 1.00 93.62 175 ALA A CA 1
ATOM 1376 C C . ALA A 1 175 ? 1.225 -17.143 -10.115 1.00 93.62 175 ALA A C 1
ATOM 1378 O O . ALA A 1 175 ? 1.992 -18.108 -10.039 1.00 93.62 175 ALA A O 1
ATOM 1379 N N . ILE A 1 176 ? 0.370 -16.853 -9.130 1.00 91.56 176 ILE A N 1
ATOM 1380 C CA . ILE A 1 176 ? 0.341 -17.605 -7.866 1.00 91.56 176 ILE A CA 1
ATOM 1381 C C . ILE A 1 176 ? -0.698 -18.731 -7.851 1.00 91.56 176 ILE A C 1
ATOM 1383 O O . ILE A 1 176 ? -0.552 -19.648 -7.050 1.00 91.56 176 ILE A O 1
ATOM 1387 N N . GLY A 1 177 ? -1.665 -18.729 -8.774 1.00 88.62 177 GLY A N 1
ATOM 1388 C CA . GLY A 1 177 ? -2.718 -19.746 -8.870 1.00 88.62 177 GLY A CA 1
ATOM 1389 C C . GLY A 1 177 ? -3.800 -19.614 -7.796 1.00 88.62 177 GLY A C 1
ATOM 1390 O O . GLY A 1 177 ? -4.497 -20.582 -7.504 1.00 88.62 177 GLY A O 1
ATOM 1391 N N . ARG A 1 178 ? -3.921 -18.431 -7.184 1.00 83.81 178 ARG A N 1
ATOM 1392 C CA . ARG A 1 178 ? -4.828 -18.138 -6.070 1.00 83.81 178 ARG A CA 1
ATOM 1393 C C . ARG A 1 178 ? -5.828 -17.065 -6.485 1.00 83.81 178 ARG A C 1
ATOM 1395 O O . ARG A 1 178 ? -5.421 -16.069 -7.073 1.00 83.81 178 ARG A O 1
ATOM 1402 N N . GLN A 1 179 ? -7.109 -17.264 -6.176 1.00 80.81 179 GLN A N 1
ATOM 1403 C CA . GLN A 1 179 ? -8.189 -16.341 -6.559 1.00 80.81 179 GLN A CA 1
ATOM 1404 C C . GLN A 1 179 ? -8.587 -15.389 -5.423 1.00 80.81 179 GLN A C 1
ATOM 1406 O O . GLN A 1 179 ? -8.969 -14.248 -5.683 1.00 80.81 179 GLN A O 1
ATOM 1411 N N . ASP A 1 180 ? -8.442 -15.818 -4.168 1.00 77.12 180 ASP A N 1
ATOM 1412 C CA . ASP A 1 180 ? -8.628 -14.995 -2.975 1.00 77.12 180 ASP A CA 1
ATOM 1413 C C . ASP A 1 180 ? -7.424 -14.061 -2.780 1.00 77.12 180 ASP A C 1
ATOM 1415 O O . ASP A 1 180 ? -6.424 -14.377 -2.131 1.00 77.12 180 ASP A O 1
ATOM 1419 N N . ILE A 1 181 ? -7.513 -12.887 -3.402 1.00 79.25 181 ILE A N 1
ATOM 1420 C CA . ILE A 1 181 ? -6.534 -11.811 -3.257 1.00 79.25 181 ILE A CA 1
ATOM 1421 C C . ILE A 1 181 ? -7.136 -10.720 -2.377 1.00 79.25 181 ILE A C 1
ATOM 1423 O O . ILE A 1 181 ? -8.084 -10.034 -2.765 1.00 79.25 181 ILE A O 1
ATOM 1427 N N . GLY A 1 182 ? -6.569 -10.544 -1.187 1.00 71.81 182 GLY A N 1
ATOM 1428 C CA . GLY A 1 182 ? -6.934 -9.466 -0.279 1.00 71.81 182 GLY A CA 1
ATOM 1429 C C . GLY A 1 182 ? -6.300 -8.128 -0.670 1.00 71.81 182 GLY A C 1
ATOM 1430 O O . GLY A 1 182 ? -5.364 -8.046 -1.468 1.00 71.81 182 GLY A O 1
ATOM 1431 N N . ALA A 1 183 ? -6.757 -7.045 -0.039 1.00 68.00 183 ALA A N 1
ATOM 1432 C CA . ALA A 1 183 ? -6.201 -5.708 -0.268 1.00 68.00 183 ALA A CA 1
ATOM 1433 C C . ALA A 1 183 ? -4.694 -5.628 0.058 1.00 68.00 183 ALA A C 1
ATOM 1435 O O . ALA A 1 183 ? -3.935 -4.968 -0.651 1.00 68.00 183 ALA A O 1
ATOM 1436 N N . ALA A 1 184 ? -4.247 -6.329 1.105 1.00 70.38 184 ALA A N 1
ATOM 1437 C CA . ALA A 1 184 ? -2.837 -6.412 1.481 1.00 70.38 184 ALA A CA 1
ATOM 1438 C C . ALA A 1 184 ? -1.985 -7.110 0.405 1.00 70.38 184 ALA A C 1
ATOM 1440 O O . ALA A 1 184 ? -0.918 -6.605 0.049 1.00 70.38 184 ALA A O 1
ATOM 1441 N N . ASP A 1 185 ? -2.478 -8.221 -0.155 1.00 80.38 185 ASP A N 1
ATOM 1442 C CA . ASP A 1 185 ? -1.818 -8.938 -1.251 1.00 80.38 185 ASP A CA 1
ATOM 1443 C C . ASP A 1 185 ? -1.653 -8.034 -2.466 1.00 80.38 185 ASP A C 1
ATOM 1445 O O . ASP A 1 185 ? -0.563 -7.928 -3.028 1.00 80.38 185 ASP A O 1
ATOM 1449 N N . PHE A 1 186 ? -2.726 -7.327 -2.827 1.00 81.81 186 PHE A N 1
ATOM 1450 C CA . PHE A 1 186 ? -2.730 -6.422 -3.963 1.00 81.81 186 PHE A CA 1
ATOM 1451 C C . PHE A 1 186 ? -1.733 -5.271 -3.792 1.00 81.81 186 PHE A C 1
ATOM 1453 O O . PHE A 1 186 ? -1.030 -4.927 -4.737 1.00 81.81 186 PHE A O 1
ATOM 1460 N N . LEU A 1 187 ? -1.611 -4.688 -2.596 1.00 79.00 187 LEU A N 1
ATOM 1461 C CA . LEU A 1 187 ? -0.648 -3.607 -2.353 1.00 79.00 187 LEU A CA 1
ATOM 1462 C C . LEU A 1 187 ? 0.803 -4.078 -2.502 1.00 79.00 187 LEU A C 1
ATOM 1464 O O . LEU A 1 187 ? 1.620 -3.374 -3.108 1.00 79.00 187 LEU A O 1
ATOM 1468 N N . VAL A 1 188 ? 1.123 -5.270 -1.986 1.00 83.38 188 VAL A N 1
ATOM 1469 C CA . VAL A 1 188 ? 2.445 -5.886 -2.168 1.00 83.38 188 VAL A CA 1
ATOM 1470 C C . VAL A 1 188 ? 2.674 -6.210 -3.642 1.00 83.38 188 VAL A C 1
ATOM 1472 O O . VAL A 1 188 ? 3.721 -5.855 -4.186 1.00 83.38 188 VAL A O 1
ATOM 1475 N N . ALA A 1 189 ? 1.690 -6.817 -4.307 1.00 88.00 189 ALA A N 1
ATOM 1476 C CA . ALA A 1 189 ? 1.750 -7.152 -5.722 1.00 88.00 189 ALA A CA 1
ATOM 1477 C C . ALA A 1 189 ? 1.953 -5.908 -6.590 1.00 88.00 189 ALA A C 1
ATOM 1479 O O . ALA A 1 189 ? 2.873 -5.876 -7.393 1.00 88.00 189 ALA A O 1
ATOM 1480 N N . ARG A 1 190 ? 1.194 -4.832 -6.382 1.00 89.94 190 ARG A N 1
ATOM 1481 C CA . ARG A 1 190 ? 1.353 -3.567 -7.112 1.00 89.94 190 ARG A CA 1
ATOM 1482 C C . ARG A 1 190 ? 2.775 -3.025 -7.013 1.00 89.94 190 ARG A C 1
ATOM 1484 O O . ARG A 1 190 ? 3.347 -2.622 -8.020 1.00 89.94 190 ARG A O 1
ATOM 1491 N N . ASN A 1 191 ? 3.377 -3.061 -5.824 1.00 87.81 191 ASN A N 1
ATOM 1492 C CA . ASN A 1 191 ? 4.767 -2.637 -5.671 1.00 87.81 191 ASN A CA 1
ATOM 1493 C C . ASN A 1 191 ? 5.735 -3.591 -6.398 1.00 87.81 191 ASN A C 1
ATOM 1495 O O . ASN A 1 191 ? 6.620 -3.144 -7.121 1.00 87.81 191 ASN A O 1
ATOM 1499 N N . LYS A 1 192 ? 5.526 -4.911 -6.288 1.00 89.50 192 LYS A N 1
ATOM 1500 C CA . LYS A 1 192 ? 6.323 -5.923 -7.006 1.00 89.50 192 LYS A CA 1
ATOM 1501 C C . LYS A 1 192 ? 6.199 -5.811 -8.522 1.00 89.50 192 LYS A C 1
ATOM 1503 O O . LYS A 1 192 ? 7.189 -5.992 -9.218 1.00 89.50 192 LYS A O 1
ATOM 1508 N N . TYR A 1 193 ? 5.023 -5.456 -9.020 1.00 94.50 193 TYR A N 1
ATOM 1509 C CA . TYR A 1 193 ? 4.767 -5.193 -10.426 1.00 94.50 193 TYR A CA 1
ATOM 1510 C C . TYR A 1 193 ? 5.620 -4.025 -10.924 1.00 94.50 193 TYR A C 1
ATOM 1512 O O . TYR A 1 193 ? 6.359 -4.169 -11.894 1.00 94.50 193 TYR A O 1
ATOM 1520 N N . ILE A 1 194 ? 5.592 -2.890 -10.218 1.00 92.62 194 ILE A N 1
ATOM 1521 C CA . ILE A 1 194 ? 6.394 -1.713 -10.580 1.00 92.62 194 ILE A CA 1
ATOM 1522 C C . ILE A 1 194 ? 7.896 -2.040 -10.494 1.00 92.62 194 ILE A C 1
ATOM 1524 O O . ILE A 1 194 ? 8.637 -1.723 -11.421 1.00 92.62 194 ILE A O 1
ATOM 1528 N N . GLN A 1 195 ? 8.339 -2.733 -9.437 1.00 91.19 195 GLN A N 1
ATOM 1529 C CA . GLN A 1 195 ? 9.738 -3.153 -9.248 1.00 91.19 195 GLN A CA 1
ATOM 1530 C C . GLN A 1 195 ? 10.226 -4.110 -10.343 1.00 91.19 195 GLN A C 1
ATOM 1532 O O . GLN A 1 195 ? 11.319 -3.923 -10.873 1.00 91.19 195 GLN A O 1
ATOM 1537 N N . GLY A 1 196 ? 9.426 -5.120 -10.693 1.00 92.12 196 GLY A N 1
ATOM 1538 C CA . GLY A 1 196 ? 9.762 -6.098 -11.726 1.00 92.12 196 GLY A CA 1
ATOM 1539 C C . GLY A 1 196 ? 9.862 -5.456 -13.106 1.00 92.12 196 GLY A C 1
ATOM 1540 O O . GLY A 1 196 ? 10.835 -5.689 -13.820 1.00 92.12 196 GLY A O 1
ATOM 1541 N N . ARG A 1 197 ? 8.913 -4.571 -13.447 1.00 95.62 197 ARG A N 1
ATOM 1542 C CA . ARG A 1 197 ? 8.987 -3.780 -14.682 1.00 95.62 197 ARG A CA 1
ATOM 1543 C C . ARG A 1 197 ? 10.228 -2.890 -14.693 1.00 95.62 197 ARG A C 1
ATOM 1545 O O . ARG A 1 197 ? 10.978 -2.929 -15.660 1.00 95.62 197 ARG A O 1
ATOM 1552 N N . ALA A 1 198 ? 10.479 -2.136 -13.617 1.00 94.12 198 ALA A N 1
ATOM 1553 C CA . ALA A 1 198 ? 11.659 -1.276 -13.514 1.00 94.12 198 ALA A CA 1
ATOM 1554 C C . ALA A 1 198 ? 12.943 -2.069 -13.782 1.00 94.12 198 ALA A C 1
ATOM 1556 O O . ALA A 1 198 ? 13.757 -1.660 -14.603 1.00 94.12 198 ALA A O 1
ATOM 1557 N N . ALA A 1 199 ? 13.099 -3.227 -13.142 1.00 92.06 199 ALA A N 1
ATOM 1558 C CA . ALA A 1 199 ? 14.276 -4.063 -13.312 1.00 92.06 199 ALA A CA 1
ATOM 1559 C C . ALA A 1 199 ? 14.450 -4.596 -14.740 1.00 92.06 199 ALA A C 1
ATOM 1561 O O . ALA A 1 199 ? 15.571 -4.598 -15.244 1.00 92.06 199 ALA A O 1
ATOM 1562 N N . ALA A 1 200 ? 13.360 -4.993 -15.405 1.00 92.25 200 ALA A N 1
ATOM 1563 C CA . ALA A 1 200 ? 13.406 -5.442 -16.793 1.00 92.25 200 ALA A CA 1
ATOM 1564 C C . ALA A 1 200 ? 13.920 -4.339 -17.736 1.00 92.25 200 ALA A C 1
ATOM 1566 O O . ALA A 1 200 ? 14.835 -4.594 -18.515 1.00 92.25 200 ALA A O 1
ATOM 1567 N N . TYR A 1 201 ? 13.405 -3.109 -17.616 1.00 93.00 201 TYR A N 1
ATOM 1568 C CA . TYR A 1 201 ? 13.852 -1.974 -18.437 1.00 93.00 201 TYR A CA 1
ATOM 1569 C C . TYR A 1 201 ? 15.267 -1.499 -18.081 1.00 93.00 201 TYR A C 1
ATOM 1571 O O . TYR A 1 201 ? 16.064 -1.227 -18.971 1.00 93.00 201 TYR A O 1
ATOM 1579 N N . ILE A 1 202 ? 15.630 -1.464 -16.793 1.00 90.75 202 ILE A N 1
ATOM 1580 C CA . ILE A 1 202 ? 17.000 -1.121 -16.364 1.00 90.75 202 ILE A CA 1
ATOM 1581 C C . ILE A 1 202 ? 18.012 -2.113 -16.938 1.00 90.75 202 ILE A C 1
ATOM 1583 O O . ILE A 1 202 ? 19.107 -1.712 -17.323 1.00 90.75 202 ILE A O 1
ATOM 1587 N N . GLN A 1 203 ? 17.664 -3.400 -16.979 1.00 88.94 203 GLN A N 1
ATOM 1588 C CA . GLN A 1 203 ? 18.524 -4.412 -17.576 1.00 88.94 203 GLN A CA 1
ATOM 1589 C C . GLN A 1 203 ? 18.586 -4.266 -19.099 1.00 88.94 203 GLN A C 1
ATOM 1591 O O . GLN A 1 203 ? 19.673 -4.310 -19.666 1.00 88.94 203 GLN A O 1
ATOM 1596 N N . ALA A 1 204 ? 17.445 -4.040 -19.752 1.00 87.31 204 ALA A N 1
ATOM 1597 C CA . ALA A 1 204 ? 17.378 -3.843 -21.197 1.00 87.31 204 ALA A CA 1
ATOM 1598 C C . ALA A 1 204 ? 18.194 -2.626 -21.667 1.00 87.31 204 ALA A C 1
ATOM 1600 O O . ALA A 1 204 ? 18.856 -2.696 -22.701 1.00 87.31 204 ALA A O 1
ATOM 1601 N N . ALA A 1 205 ? 18.225 -1.550 -20.876 1.00 86.12 205 ALA A N 1
ATOM 1602 C CA . ALA A 1 205 ? 19.012 -0.351 -21.159 1.00 86.12 205 ALA A CA 1
ATOM 1603 C C . ALA A 1 205 ? 20.533 -0.595 -21.193 1.00 86.12 205 ALA A C 1
ATOM 1605 O O . ALA A 1 205 ? 21.258 0.202 -21.774 1.00 86.12 205 ALA A O 1
ATOM 1606 N N . LYS A 1 206 ? 21.029 -1.684 -20.587 1.00 83.06 206 LYS A N 1
ATOM 1607 C CA . LYS A 1 206 ? 22.450 -2.080 -20.657 1.00 83.06 206 LYS A CA 1
ATOM 1608 C C . LYS A 1 206 ? 22.802 -2.856 -21.933 1.00 83.06 206 LYS A C 1
ATOM 1610 O O . LYS A 1 206 ? 23.942 -3.273 -22.088 1.00 83.06 206 LYS A O 1
ATOM 1615 N N . ASP A 1 207 ? 21.814 -3.100 -22.792 1.00 67.81 207 ASP A N 1
ATOM 1616 C CA . ASP A 1 207 ? 21.895 -3.892 -24.025 1.00 67.81 207 ASP A CA 1
ATOM 1617 C C . ASP A 1 207 ? 22.362 -5.349 -23.860 1.00 67.81 207 ASP A C 1
ATOM 1619 O O . ASP A 1 207 ? 22.690 -6.047 -24.819 1.00 67.81 207 ASP A O 1
ATOM 1623 N N . THR A 1 208 ? 22.327 -5.862 -22.631 1.00 60.66 208 THR A N 1
ATOM 1624 C CA . THR A 1 208 ? 22.591 -7.269 -22.344 1.00 60.66 208 THR A CA 1
ATOM 1625 C C . THR A 1 208 ? 21.304 -8.062 -22.564 1.00 60.66 208 THR A C 1
ATOM 1627 O O . THR A 1 208 ? 20.384 -8.028 -21.747 1.00 60.66 208 THR A O 1
ATOM 1630 N N . THR A 1 209 ? 21.223 -8.794 -23.676 1.00 55.19 209 THR A N 1
ATOM 1631 C CA . THR A 1 209 ? 20.025 -9.546 -24.101 1.00 55.19 209 THR A CA 1
ATOM 1632 C C . THR A 1 209 ? 19.597 -10.662 -23.146 1.00 55.19 209 THR A C 1
ATOM 1634 O O . THR A 1 209 ? 18.466 -11.137 -23.244 1.00 55.19 209 THR A O 1
ATOM 1637 N N . VAL A 1 210 ? 20.440 -11.076 -22.194 1.00 57.47 210 VAL A N 1
ATOM 1638 C CA . VAL A 1 210 ? 20.122 -12.163 -21.260 1.00 57.47 210 VAL A CA 1
ATOM 1639 C C . VAL A 1 210 ? 20.714 -11.867 -19.885 1.00 57.47 210 VAL A C 1
ATOM 1641 O O . VAL A 1 210 ? 21.909 -12.003 -19.661 1.00 57.47 210 VAL A O 1
ATOM 1644 N N . GLY A 1 211 ? 19.858 -11.469 -18.948 1.00 68.62 211 GLY A N 1
ATOM 1645 C CA . GLY A 1 211 ? 20.241 -11.249 -17.555 1.00 68.62 211 GLY A CA 1
ATOM 1646 C C . GLY A 1 211 ? 19.037 -11.360 -16.633 1.00 68.62 211 GLY A C 1
ATOM 1647 O O . GLY A 1 211 ? 18.743 -10.426 -15.895 1.00 68.62 211 GLY A O 1
ATOM 1648 N N . PHE A 1 212 ? 18.276 -12.457 -16.721 1.00 76.25 212 PHE A N 1
ATOM 1649 C CA . PHE A 1 212 ? 17.119 -12.675 -15.844 1.00 76.25 212 PHE A CA 1
ATOM 1650 C C . PHE A 1 212 ? 17.513 -12.603 -14.364 1.00 76.25 212 PHE A C 1
ATOM 1652 O O . PHE A 1 212 ? 16.857 -11.911 -13.587 1.00 76.25 212 PHE A O 1
ATOM 1659 N N . ASP A 1 213 ? 18.621 -13.246 -13.994 1.00 80.44 213 ASP A N 1
ATOM 1660 C CA . ASP A 1 213 ? 19.125 -13.225 -12.621 1.00 80.44 213 ASP A CA 1
ATOM 1661 C C . ASP A 1 213 ? 19.579 -11.821 -12.195 1.00 80.44 213 ASP A C 1
ATOM 1663 O O . ASP A 1 213 ? 19.300 -11.405 -11.071 1.00 80.44 213 ASP A O 1
ATOM 1667 N N . GLU A 1 214 ? 20.186 -11.043 -13.098 1.00 79.75 214 GLU A N 1
ATOM 1668 C CA . GLU A 1 214 ? 20.543 -9.640 -12.838 1.00 79.75 214 GLU A CA 1
ATOM 1669 C C . GLU A 1 214 ? 19.301 -8.762 -12.658 1.00 79.75 214 GLU A C 1
ATOM 1671 O O . GLU A 1 214 ? 19.225 -7.978 -11.712 1.00 79.75 214 GLU A O 1
ATOM 1676 N N . ALA A 1 215 ? 18.284 -8.923 -13.508 1.00 75.94 215 ALA A N 1
ATOM 1677 C CA . ALA A 1 215 ? 17.012 -8.226 -13.357 1.00 75.94 215 ALA A CA 1
ATOM 1678 C C . ALA A 1 215 ? 16.319 -8.615 -12.040 1.00 75.94 215 ALA A C 1
ATOM 1680 O O . ALA A 1 215 ? 15.778 -7.759 -11.340 1.00 75.94 215 ALA A O 1
ATOM 1681 N N . LEU A 1 216 ? 16.379 -9.885 -11.637 1.00 77.81 216 LEU A N 1
ATOM 1682 C CA . LEU A 1 216 ? 15.836 -10.316 -10.354 1.00 77.81 216 LEU A CA 1
ATOM 1683 C C . LEU A 1 216 ? 16.591 -9.677 -9.178 1.00 77.81 216 LEU A C 1
ATOM 1685 O O . LEU A 1 216 ? 15.950 -9.172 -8.256 1.00 77.81 216 LEU A O 1
ATOM 1689 N N . GLN A 1 217 ? 17.924 -9.608 -9.231 1.00 82.75 217 GLN A N 1
ATOM 1690 C CA . GLN A 1 217 ? 18.735 -8.911 -8.225 1.00 82.75 217 GLN A CA 1
ATOM 1691 C C . GLN A 1 217 ? 18.438 -7.404 -8.176 1.00 82.75 217 GLN A C 1
ATOM 1693 O O . GLN A 1 217 ? 18.294 -6.832 -7.090 1.00 82.75 217 GLN A O 1
ATOM 1698 N N . ILE A 1 218 ? 18.282 -6.746 -9.330 1.00 79.00 218 ILE A N 1
ATOM 1699 C CA . ILE A 1 218 ? 17.862 -5.339 -9.406 1.00 79.00 218 ILE A CA 1
ATOM 1700 C C . ILE A 1 218 ? 16.488 -5.175 -8.744 1.00 79.00 218 ILE A C 1
ATOM 1702 O O . ILE A 1 218 ? 16.293 -4.299 -7.908 1.00 79.00 218 ILE A O 1
ATOM 1706 N N . ALA A 1 219 ? 15.525 -6.045 -9.032 1.00 73.12 219 ALA A N 1
ATOM 1707 C CA . ALA A 1 219 ? 14.207 -5.955 -8.414 1.00 73.12 219 ALA A CA 1
ATOM 1708 C C . ALA A 1 219 ? 14.236 -6.189 -6.888 1.00 73.12 219 ALA A C 1
ATOM 1710 O O . ALA A 1 219 ? 13.517 -5.522 -6.138 1.00 73.12 219 ALA A O 1
ATOM 1711 N N . GLU A 1 220 ? 15.073 -7.109 -6.402 1.00 79.75 220 GLU A N 1
ATOM 1712 C CA . GLU A 1 220 ? 15.246 -7.385 -4.968 1.00 79.75 220 GLU A CA 1
ATOM 1713 C C . GLU A 1 220 ? 15.961 -6.244 -4.223 1.00 79.75 220 GLU A C 1
ATOM 1715 O O . GLU A 1 220 ? 15.596 -5.911 -3.089 1.00 79.75 220 GLU A O 1
ATOM 1720 N N . THR A 1 221 ? 16.918 -5.574 -4.868 1.00 79.12 221 THR A N 1
ATOM 1721 C CA . THR A 1 221 ? 17.558 -4.364 -4.323 1.00 79.12 221 THR A CA 1
ATOM 1722 C C . THR A 1 221 ? 16.593 -3.185 -4.274 1.00 79.12 221 THR A C 1
ATOM 1724 O O . THR A 1 221 ? 16.526 -2.506 -3.250 1.00 79.12 221 THR A O 1
ATOM 1727 N N . LEU A 1 222 ? 15.758 -2.996 -5.300 1.00 74.81 222 LEU A N 1
ATOM 1728 C CA . LEU A 1 222 ? 14.686 -1.992 -5.285 1.00 74.81 222 LEU A CA 1
ATOM 1729 C C . LEU A 1 222 ? 13.620 -2.270 -4.216 1.00 74.81 222 LEU A C 1
ATOM 1731 O O . LEU A 1 222 ? 12.987 -1.343 -3.713 1.00 74.81 222 LEU A O 1
ATOM 1735 N N . ALA A 1 223 ? 13.431 -3.537 -3.843 1.00 66.00 223 ALA A N 1
ATOM 1736 C CA . ALA A 1 223 ? 12.544 -3.933 -2.757 1.00 66.00 223 ALA A CA 1
ATOM 1737 C C . ALA A 1 223 ? 13.131 -3.698 -1.359 1.00 66.00 223 ALA A C 1
ATOM 1739 O O . ALA A 1 223 ? 12.382 -3.659 -0.379 1.00 66.00 223 ALA A O 1
ATOM 1740 N N . SER A 1 224 ? 14.453 -3.566 -1.255 1.00 55.78 224 SER A N 1
ATOM 1741 C CA . SER A 1 224 ? 15.142 -3.403 0.016 1.00 55.78 224 SER A CA 1
ATOM 1742 C C . SER A 1 224 ? 15.133 -1.930 0.446 1.00 55.78 224 SER A C 1
ATOM 1744 O O . SER A 1 224 ? 15.638 -1.071 -0.273 1.00 55.78 224 SER A O 1
ATOM 1746 N N . PRO A 1 225 ? 14.647 -1.590 1.656 1.00 44.75 225 PRO A N 1
ATOM 1747 C CA . PRO A 1 225 ? 14.576 -0.205 2.140 1.00 44.75 225 PRO A CA 1
ATOM 1748 C C . PRO A 1 225 ? 15.955 0.417 2.473 1.00 44.75 225 PRO A C 1
ATOM 1750 O O . PRO A 1 225 ? 16.038 1.367 3.252 1.00 44.75 225 PRO A O 1
ATOM 1753 N N . ALA A 1 226 ? 17.057 -0.133 1.957 1.00 36.72 226 ALA A N 1
ATOM 1754 C CA . ALA A 1 226 ? 18.431 0.285 2.242 1.00 36.72 226 ALA A CA 1
ATOM 1755 C C . ALA A 1 226 ? 18.956 1.393 1.308 1.00 36.72 226 ALA A C 1
ATOM 1757 O O . ALA A 1 226 ? 19.971 1.999 1.628 1.00 36.72 226 ALA A O 1
ATOM 1758 N N . ALA A 1 227 ? 18.262 1.718 0.211 1.00 33.66 227 ALA A N 1
ATOM 1759 C CA . ALA A 1 227 ? 18.710 2.757 -0.727 1.00 33.66 227 ALA A CA 1
ATOM 1760 C C . ALA A 1 227 ? 18.456 4.207 -0.252 1.00 33.66 227 ALA A C 1
ATOM 1762 O O . ALA A 1 227 ? 18.943 5.150 -0.868 1.00 33.66 227 ALA A O 1
ATOM 1763 N N . ALA A 1 228 ? 17.735 4.414 0.856 1.00 32.72 228 ALA A N 1
ATOM 1764 C CA . ALA A 1 228 ? 17.658 5.724 1.500 1.00 32.72 228 ALA A CA 1
ATOM 1765 C C . ALA A 1 228 ? 18.829 5.876 2.485 1.00 32.72 228 ALA A C 1
ATOM 1767 O O . ALA A 1 228 ? 18.762 5.399 3.621 1.00 32.72 228 ALA A O 1
ATOM 1768 N N . LEU A 1 229 ? 19.900 6.527 2.025 1.00 33.41 229 LEU A N 1
ATOM 1769 C CA . LEU A 1 229 ? 21.040 6.974 2.827 1.00 33.41 229 LEU A CA 1
ATOM 1770 C C . LEU A 1 229 ? 20.578 7.661 4.125 1.00 33.41 229 LEU A C 1
ATOM 1772 O O . LEU A 1 229 ? 20.039 8.765 4.093 1.00 33.41 229 LEU A O 1
ATOM 1776 N N . GLN A 1 230 ? 20.823 7.014 5.267 1.00 29.80 230 GLN A N 1
ATOM 1777 C CA . GLN A 1 230 ? 21.040 7.645 6.573 1.00 29.80 230 GLN A CA 1
ATOM 1778 C C . GLN A 1 230 ? 21.823 6.672 7.481 1.00 29.80 230 GLN A C 1
ATOM 1780 O O . GLN A 1 230 ? 21.552 5.467 7.449 1.00 29.80 230 GLN A O 1
ATOM 1785 N N . PRO A 1 231 ? 22.797 7.165 8.272 1.00 34.56 231 PRO A N 1
ATOM 1786 C CA . PRO A 1 231 ? 23.738 6.333 9.018 1.00 34.56 231 PRO A CA 1
ATOM 1787 C C . PRO A 1 231 ? 23.038 5.467 10.073 1.00 34.56 231 PRO A C 1
ATOM 1789 O O . PRO A 1 231 ? 22.201 5.929 10.852 1.00 34.56 231 PRO A O 1
ATOM 1792 N N . GLN A 1 232 ? 23.388 4.182 10.066 1.00 30.98 232 GLN A N 1
ATOM 1793 C CA . GLN A 1 232 ? 22.846 3.158 10.947 1.00 30.98 232 GLN A CA 1
ATOM 1794 C C . GLN A 1 232 ? 23.425 3.312 12.357 1.00 30.98 232 GLN A C 1
ATOM 1796 O O . GLN A 1 232 ? 24.594 3.027 12.590 1.00 30.98 232 GLN A O 1
ATOM 1801 N N . ILE A 1 233 ? 22.589 3.694 13.323 1.00 29.91 233 ILE A N 1
ATOM 1802 C CA . ILE A 1 233 ? 22.840 3.341 14.723 1.00 29.91 233 ILE A CA 1
ATOM 1803 C C . ILE A 1 233 ? 22.288 1.926 14.902 1.00 29.91 233 ILE A C 1
ATOM 1805 O O . ILE A 1 233 ? 21.077 1.714 14.777 1.00 29.91 233 ILE A O 1
ATOM 1809 N N . ALA A 1 234 ? 23.171 0.959 15.154 1.00 29.66 234 ALA A N 1
ATOM 1810 C CA . ALA A 1 234 ? 22.796 -0.417 15.453 1.00 29.66 234 ALA A CA 1
ATOM 1811 C C . ALA A 1 234 ? 21.860 -0.443 16.675 1.00 29.66 234 ALA A C 1
ATOM 1813 O O . ALA A 1 234 ? 22.234 -0.008 17.763 1.00 29.66 234 ALA A O 1
ATOM 1814 N N . GLN A 1 235 ? 20.627 -0.925 16.495 1.00 32.28 235 GLN A N 1
ATOM 1815 C CA . GLN A 1 235 ? 19.720 -1.202 17.610 1.00 32.28 235 GLN A CA 1
ATOM 1816 C C . GLN A 1 235 ? 19.712 -2.703 17.915 1.00 32.28 235 GLN A C 1
ATOM 1818 O O . GLN A 1 235 ? 19.740 -3.512 16.984 1.00 32.28 235 GLN A O 1
ATOM 1823 N N . PRO A 1 236 ? 19.663 -3.081 19.204 1.00 33.81 236 PRO A N 1
ATOM 1824 C CA . PRO A 1 236 ? 19.745 -4.468 19.630 1.00 33.81 236 PRO A CA 1
ATOM 1825 C C . PRO A 1 236 ? 18.510 -5.262 19.194 1.00 33.81 236 PRO A C 1
ATOM 1827 O O . PRO A 1 236 ? 17.380 -4.764 19.190 1.00 33.81 236 PRO A O 1
ATOM 1830 N N . VAL A 1 237 ? 18.747 -6.525 18.845 1.00 29.81 237 VAL A N 1
ATOM 1831 C CA . VAL A 1 237 ? 17.729 -7.512 18.476 1.00 29.81 237 VAL A CA 1
ATOM 1832 C C . VAL A 1 237 ? 16.891 -7.842 19.712 1.00 29.81 237 VAL A C 1
ATOM 1834 O O . VAL A 1 237 ? 17.295 -8.638 20.555 1.00 29.81 237 VAL A O 1
ATOM 1837 N N . VAL A 1 238 ? 15.711 -7.237 19.832 1.00 34.31 238 VAL A N 1
ATOM 1838 C CA . VAL A 1 238 ? 14.708 -7.667 20.813 1.00 34.31 238 VAL A CA 1
ATOM 1839 C C . VAL A 1 238 ? 13.870 -8.762 20.162 1.00 34.31 238 VAL A C 1
ATOM 1841 O O . VAL A 1 238 ? 13.188 -8.519 19.164 1.00 34.31 238 VAL A O 1
ATOM 1844 N N . ARG A 1 239 ? 13.947 -9.979 20.713 1.00 30.16 239 ARG A N 1
ATOM 1845 C CA . ARG A 1 239 ? 13.073 -11.098 20.341 1.00 30.16 239 ARG A CA 1
ATOM 1846 C C . ARG A 1 239 ? 11.619 -10.655 20.501 1.00 30.16 239 ARG A C 1
ATOM 1848 O O . ARG A 1 239 ? 11.210 -10.221 21.572 1.00 30.16 239 ARG A O 1
ATOM 1855 N N . ALA A 1 240 ? 10.863 -10.727 19.411 1.00 32.88 240 ALA A N 1
ATOM 1856 C CA . ALA A 1 240 ? 9.440 -10.444 19.417 1.00 32.88 240 ALA A CA 1
ATOM 1857 C C . ALA A 1 240 ? 8.711 -11.604 20.102 1.00 32.88 240 ALA A C 1
ATOM 1859 O O . ALA A 1 240 ? 8.510 -12.658 19.496 1.00 32.88 240 ALA A O 1
ATOM 1860 N N . ASP A 1 241 ? 8.317 -11.407 21.355 1.00 28.28 241 ASP A N 1
ATOM 1861 C CA . ASP A 1 241 ? 7.338 -12.279 21.990 1.00 28.28 241 ASP A CA 1
ATOM 1862 C C . ASP A 1 241 ? 6.034 -12.244 21.181 1.00 28.28 241 ASP A C 1
ATOM 1864 O O . ASP A 1 241 ? 5.596 -11.190 20.703 1.00 28.28 241 ASP A O 1
ATOM 1868 N N . LYS A 1 242 ? 5.411 -13.413 20.999 1.00 28.77 242 LYS A N 1
ATOM 1869 C CA . LYS A 1 242 ? 4.078 -13.533 20.400 1.00 28.77 242 LYS A CA 1
ATOM 1870 C C . LYS A 1 242 ? 3.085 -12.777 21.288 1.00 28.77 242 LYS A C 1
ATOM 1872 O O . LYS A 1 242 ? 2.639 -13.299 22.304 1.00 28.77 242 LYS A O 1
ATOM 1877 N N . VAL A 1 243 ? 2.739 -11.549 20.912 1.00 37.22 243 VAL A N 1
ATOM 1878 C CA . VAL A 1 243 ? 1.658 -10.803 21.564 1.00 37.22 243 VAL A CA 1
ATOM 1879 C C . VAL A 1 243 ? 0.353 -11.522 21.231 1.00 37.22 243 VAL A C 1
ATOM 1881 O O . VAL A 1 243 ? -0.063 -11.547 20.073 1.00 37.22 243 VAL A O 1
ATOM 1884 N N . ALA A 1 244 ? -0.260 -12.156 22.230 1.00 41.84 244 ALA A N 1
ATOM 1885 C CA . ALA A 1 244 ? -1.596 -12.724 22.105 1.00 41.84 244 ALA A CA 1
ATOM 1886 C C . ALA A 1 244 ? -2.573 -11.632 21.637 1.00 41.84 244 ALA A C 1
ATOM 1888 O O . ALA A 1 244 ? -2.520 -10.501 22.126 1.00 41.84 244 ALA A O 1
ATOM 1889 N N . ALA A 1 245 ? -3.437 -11.954 20.672 1.00 51.09 245 ALA A N 1
ATOM 1890 C CA . ALA A 1 245 ? -4.452 -11.025 20.187 1.00 51.09 245 ALA A CA 1
ATOM 1891 C C . ALA A 1 245 ? -5.320 -10.550 21.366 1.00 51.09 245 ALA A C 1
ATOM 1893 O O . ALA A 1 245 ? -5.882 -11.362 22.100 1.00 51.09 245 ALA A O 1
ATOM 1894 N N . TYR A 1 246 ? -5.391 -9.236 21.587 1.00 60.56 246 TYR A N 1
ATOM 1895 C CA . TYR A 1 246 ? -6.192 -8.670 22.670 1.00 60.56 246 TYR A CA 1
ATOM 1896 C C . TYR A 1 246 ? -7.685 -8.843 22.369 1.00 60.56 246 TYR A C 1
ATOM 1898 O O . TYR A 1 246 ? -8.129 -8.526 21.267 1.00 60.56 246 TYR A O 1
ATOM 1906 N N . SER A 1 247 ? -8.466 -9.283 23.360 1.00 75.50 247 SER A N 1
ATOM 1907 C CA . SER A 1 247 ? -9.926 -9.373 23.233 1.00 75.50 247 SER A CA 1
ATOM 1908 C C . SER A 1 247 ? -10.543 -7.987 22.966 1.00 75.50 247 SER A C 1
ATOM 1910 O O . SER A 1 247 ? -10.234 -7.051 23.719 1.00 75.50 247 SER A O 1
ATOM 1912 N N . PRO A 1 248 ? -11.398 -7.833 21.935 1.00 78.88 248 PRO A N 1
ATOM 1913 C CA . PRO A 1 248 ? -12.086 -6.580 21.620 1.00 78.88 248 PRO A CA 1
ATOM 1914 C C . PRO A 1 248 ? -13.323 -6.322 22.500 1.00 78.88 248 PRO A C 1
ATOM 1916 O O . PRO A 1 248 ? -13.933 -5.256 22.384 1.00 78.88 248 PRO A O 1
ATOM 1919 N N . ALA A 1 249 ? -13.684 -7.260 23.384 1.00 85.62 249 ALA A N 1
ATOM 1920 C CA . ALA A 1 249 ? -14.807 -7.104 24.298 1.00 85.62 249 ALA A CA 1
ATOM 1921 C C . ALA A 1 249 ? -14.610 -5.889 25.221 1.00 85.62 249 ALA A C 1
ATOM 1923 O O . ALA A 1 249 ? -13.522 -5.644 25.755 1.00 85.62 249 ALA A O 1
ATOM 1924 N N . TRP A 1 250 ? -15.680 -5.119 25.411 1.00 87.69 250 TRP A N 1
ATOM 1925 C CA . TRP A 1 250 ? -15.644 -3.841 26.118 1.00 87.69 250 TRP A CA 1
ATOM 1926 C C . TRP A 1 250 ? -15.225 -3.989 27.585 1.00 87.69 250 TRP A C 1
ATOM 1928 O O . TRP A 1 250 ? -14.365 -3.247 28.060 1.00 87.69 250 TRP A O 1
ATOM 1938 N N . GLU A 1 251 ? -15.755 -4.987 28.294 1.00 89.75 251 GLU A N 1
ATOM 1939 C CA . GLU A 1 251 ? -15.379 -5.239 29.692 1.00 89.75 251 GLU A CA 1
ATOM 1940 C C . GLU A 1 251 ? -13.919 -5.696 29.829 1.00 89.75 251 GLU A C 1
ATOM 1942 O O . GLU A 1 251 ? -13.222 -5.256 30.745 1.00 89.75 251 GLU A O 1
ATOM 1947 N N . ASP A 1 252 ? -13.396 -6.469 28.872 1.00 85.38 252 ASP A N 1
ATOM 1948 C CA . ASP A 1 252 ? -11.981 -6.856 28.871 1.00 85.38 252 ASP A CA 1
ATOM 1949 C C . ASP A 1 252 ? -11.066 -5.638 28.677 1.00 85.38 252 ASP A C 1
ATOM 1951 O O . ASP A 1 252 ? -9.982 -5.554 29.259 1.00 85.38 252 ASP A O 1
ATOM 1955 N N . LEU A 1 253 ? -11.492 -4.662 27.872 1.00 85.12 253 LEU A N 1
ATOM 1956 C CA . LEU A 1 253 ? -10.782 -3.394 27.694 1.00 85.12 253 LEU A CA 1
ATOM 1957 C C . LEU A 1 253 ? -10.803 -2.547 28.969 1.00 85.12 253 LEU A C 1
ATOM 1959 O O . LEU A 1 253 ? -9.760 -2.010 29.353 1.00 85.12 253 LEU A O 1
ATOM 1963 N N . ILE A 1 254 ? -11.955 -2.456 29.638 1.00 88.69 254 ILE A N 1
ATOM 1964 C CA . ILE A 1 254 ? -12.115 -1.762 30.924 1.00 88.69 254 ILE A CA 1
ATOM 1965 C C . ILE A 1 254 ? -11.204 -2.392 31.985 1.00 88.69 254 ILE A C 1
ATOM 1967 O O . ILE A 1 254 ? -10.455 -1.669 32.646 1.00 88.69 254 ILE A O 1
ATOM 1971 N N . ALA A 1 255 ? -11.206 -3.722 32.108 1.00 86.88 255 ALA A N 1
ATOM 1972 C CA . ALA A 1 255 ? -10.369 -4.446 33.061 1.00 86.88 255 ALA A CA 1
ATOM 1973 C C . ALA A 1 255 ? -8.874 -4.195 32.805 1.00 86.88 255 ALA A C 1
ATOM 1975 O O . ALA A 1 255 ? -8.113 -3.878 33.724 1.00 86.88 255 ALA A O 1
ATOM 1976 N N . ARG A 1 256 ? -8.441 -4.247 31.538 1.00 82.69 256 ARG A N 1
ATOM 1977 C CA . ARG A 1 256 ? -7.050 -3.936 31.167 1.00 82.69 256 ARG A CA 1
ATOM 1978 C C . ARG A 1 256 ? -6.681 -2.484 31.459 1.00 82.69 256 ARG A C 1
ATOM 1980 O O . ARG A 1 256 ? -5.594 -2.231 31.983 1.00 82.69 256 ARG A O 1
ATOM 1987 N N . PHE A 1 257 ? -7.566 -1.537 31.145 1.00 85.56 257 PHE A N 1
ATOM 1988 C CA . PHE A 1 257 ? -7.362 -0.122 31.451 1.00 85.56 257 PHE A CA 1
ATOM 1989 C C . PHE A 1 257 ? -7.186 0.098 32.957 1.00 85.56 257 PHE A C 1
ATOM 1991 O O . PHE A 1 257 ? -6.271 0.810 33.375 1.00 85.56 257 PHE A O 1
ATOM 1998 N N . GLU A 1 258 ? -8.015 -0.546 33.779 1.00 87.44 258 GLU A N 1
ATOM 1999 C CA . GLU A 1 258 ? -7.909 -0.476 35.234 1.00 87.44 258 GLU A CA 1
ATOM 2000 C C . GLU A 1 258 ? -6.546 -0.980 35.728 1.00 87.44 258 GLU A C 1
ATOM 2002 O O . GLU A 1 258 ? -5.836 -0.249 36.428 1.00 87.44 258 GLU A O 1
ATOM 2007 N N . VAL A 1 259 ? -6.137 -2.184 35.312 1.00 80.81 259 VAL A N 1
ATOM 2008 C CA . VAL A 1 259 ? -4.834 -2.773 35.666 1.00 80.81 259 VAL A CA 1
ATOM 2009 C C . VAL A 1 259 ? -3.686 -1.842 35.265 1.00 80.81 259 VAL A C 1
ATOM 2011 O O . VAL A 1 259 ? -2.781 -1.575 36.062 1.00 80.81 259 VAL A O 1
ATOM 2014 N N . GLN A 1 260 ? -3.735 -1.289 34.051 1.00 77.19 260 GLN A N 1
ATOM 2015 C CA . GLN A 1 260 ? -2.707 -0.383 33.542 1.00 77.19 260 GLN A CA 1
ATOM 2016 C C . GLN A 1 260 ? -2.614 0.911 34.364 1.00 77.19 260 GLN A C 1
ATOM 2018 O O . GLN A 1 260 ? -1.513 1.373 34.678 1.00 77.19 260 GLN A O 1
ATOM 2023 N N . GLN A 1 261 ? -3.749 1.504 34.731 1.00 80.94 261 GLN A N 1
ATOM 2024 C CA . GLN A 1 261 ? -3.788 2.758 35.483 1.00 80.94 261 GLN A CA 1
ATOM 2025 C C . GLN A 1 261 ? -3.361 2.573 36.944 1.00 80.94 261 GLN A C 1
ATOM 2027 O O . GLN A 1 261 ? -2.655 3.433 37.479 1.00 80.94 261 GLN A O 1
ATOM 2032 N N . ARG A 1 262 ? -3.713 1.437 37.563 1.00 81.38 262 ARG A N 1
ATOM 2033 C CA . ARG A 1 262 ? -3.225 1.057 38.899 1.00 81.38 262 ARG A CA 1
ATOM 2034 C C . ARG A 1 262 ? -1.710 0.857 38.893 1.00 81.38 262 ARG A C 1
ATOM 2036 O O . ARG A 1 262 ? -1.022 1.422 39.741 1.00 81.38 262 ARG A O 1
ATOM 2043 N N . LYS A 1 263 ? -1.165 0.163 37.884 1.00 76.81 263 LYS A N 1
ATOM 2044 C CA . LYS A 1 263 ? 0.292 0.014 37.695 1.00 76.81 263 LYS A CA 1
ATOM 2045 C C . LYS A 1 263 ? 0.997 1.363 37.521 1.00 76.81 263 LYS A C 1
ATOM 2047 O O . LYS A 1 263 ? 2.095 1.559 38.031 1.00 76.81 263 LYS A O 1
ATOM 2052 N N . ALA A 1 264 ? 0.348 2.314 36.849 1.00 73.88 264 ALA A N 1
ATOM 2053 C CA . ALA A 1 264 ? 0.836 3.682 36.682 1.00 73.88 264 ALA A CA 1
ATOM 2054 C C . ALA A 1 264 ? 0.638 4.584 37.921 1.00 73.88 264 ALA A C 1
ATOM 2056 O O . ALA A 1 264 ? 0.867 5.788 37.826 1.00 73.88 264 ALA A O 1
ATOM 2057 N N . LYS A 1 265 ? 0.213 4.028 39.068 1.00 84.38 265 LYS A N 1
ATOM 2058 C CA . LYS A 1 265 ? -0.013 4.738 40.341 1.00 84.38 265 LYS A CA 1
ATOM 2059 C C . LYS A 1 265 ? -0.973 5.933 40.225 1.00 84.38 265 LYS A C 1
ATOM 2061 O O . LYS A 1 265 ? -0.844 6.923 40.944 1.00 84.38 265 LYS A O 1
ATOM 2066 N N . VAL A 1 266 ? -1.953 5.858 39.322 1.00 79.69 266 VAL A N 1
ATOM 2067 C CA . VAL A 1 266 ? -3.007 6.878 39.217 1.00 79.69 266 VAL A CA 1
ATOM 2068 C C . VAL A 1 266 ? -3.935 6.777 40.432 1.00 79.69 266 VAL A C 1
ATOM 2070 O O . VAL A 1 266 ? -4.240 5.681 40.896 1.00 79.69 266 VAL A O 1
ATOM 2073 N N . LYS A 1 267 ? -4.407 7.922 40.947 1.00 86.12 267 LYS A N 1
ATOM 2074 C CA . LYS A 1 267 ? -5.341 7.973 42.086 1.00 86.12 267 LYS A CA 1
ATOM 2075 C C . LYS A 1 267 ? -6.593 7.132 41.803 1.00 86.12 267 LYS A C 1
ATOM 2077 O O . LYS A 1 267 ? -7.252 7.362 40.789 1.00 86.12 267 LYS A O 1
ATOM 2082 N N . ALA A 1 268 ? -6.953 6.243 42.732 1.00 81.56 268 ALA A N 1
ATOM 2083 C CA . ALA A 1 268 ? -8.084 5.315 42.599 1.00 81.56 268 ALA A CA 1
ATOM 2084 C C . ALA A 1 268 ? -9.395 6.024 42.218 1.00 81.56 268 ALA A C 1
ATOM 2086 O O . ALA A 1 268 ? -10.039 5.639 41.250 1.00 81.56 268 ALA A O 1
ATOM 2087 N N . LEU A 1 269 ? -9.693 7.158 42.863 1.00 80.44 269 LEU A N 1
ATOM 2088 C CA . LEU A 1 269 ? -10.880 7.967 42.565 1.00 80.44 269 LEU A CA 1
ATOM 2089 C C . LEU A 1 269 ? -10.971 8.389 41.085 1.00 80.44 269 LEU A C 1
ATOM 2091 O O . LEU A 1 269 ? -12.052 8.411 40.501 1.00 80.44 269 LEU A O 1
ATOM 2095 N N . SER A 1 270 ? -9.835 8.711 40.456 1.00 84.06 270 SER A N 1
ATOM 2096 C CA . SER A 1 270 ? -9.793 9.089 39.038 1.00 84.06 270 SER A CA 1
ATOM 2097 C C . SER A 1 270 ? -9.978 7.886 38.112 1.00 84.06 270 SER A C 1
ATOM 2099 O O . SER A 1 270 ? -10.522 8.045 37.019 1.00 84.06 270 SER A O 1
ATOM 2101 N N . ILE A 1 271 ? -9.532 6.700 38.535 1.00 84.12 271 ILE A N 1
ATOM 2102 C CA . ILE A 1 271 ? -9.752 5.447 37.808 1.00 84.12 271 ILE A CA 1
ATOM 2103 C C . ILE A 1 271 ? -11.245 5.115 37.850 1.00 84.12 271 ILE A C 1
ATOM 2105 O O . ILE A 1 271 ? -11.866 5.037 36.793 1.00 84.12 271 ILE A O 1
ATOM 2109 N N . ASP A 1 272 ? -11.840 5.054 39.043 1.00 87.25 272 ASP A N 1
ATOM 2110 C CA . ASP A 1 272 ? -13.253 4.709 39.245 1.00 87.25 272 ASP A CA 1
ATOM 2111 C C . ASP A 1 272 ? -14.190 5.632 38.471 1.00 87.25 272 ASP A C 1
ATOM 2113 O O . ASP A 1 272 ? -15.159 5.185 37.854 1.00 87.25 272 ASP A O 1
ATOM 2117 N N . GLN A 1 273 ? -13.880 6.930 38.454 1.00 86.38 273 GLN A N 1
ATOM 2118 C CA . GLN A 1 273 ? -14.647 7.899 37.689 1.00 86.38 273 GLN A CA 1
ATOM 2119 C C . GLN A 1 273 ? -14.644 7.578 36.188 1.00 86.38 273 GLN A C 1
ATOM 2121 O O . GLN A 1 273 ? -15.698 7.632 35.560 1.00 86.38 273 GLN A O 1
ATOM 2126 N N . LYS A 1 274 ? -13.493 7.219 35.609 1.00 88.75 274 LYS A N 1
ATOM 2127 C CA . LYS A 1 274 ? -13.396 6.854 34.186 1.00 88.75 274 LYS A CA 1
ATOM 2128 C C . LYS A 1 274 ? -14.104 5.536 33.893 1.00 88.75 274 LYS A C 1
ATOM 2130 O O . LYS A 1 274 ? -14.872 5.479 32.940 1.00 88.75 274 LYS A O 1
ATOM 2135 N N . LEU A 1 275 ? -13.919 4.521 34.741 1.00 90.31 275 LEU A N 1
ATOM 2136 C CA . LEU A 1 275 ? -14.584 3.220 34.593 1.00 90.31 275 LEU A CA 1
ATOM 2137 C C . LEU A 1 275 ? -16.113 3.370 34.594 1.00 90.31 275 LEU A C 1
ATOM 2139 O O . LEU A 1 275 ? -16.789 2.790 33.748 1.00 90.31 275 LEU A O 1
ATOM 2143 N N . ARG A 1 276 ? -16.666 4.205 35.487 1.00 89.50 276 ARG A N 1
ATOM 2144 C CA . ARG A 1 276 ? -18.108 4.508 35.508 1.00 89.50 276 ARG A CA 1
ATOM 2145 C C . ARG A 1 276 ? -18.587 5.140 34.204 1.00 89.50 276 ARG A C 1
ATOM 2147 O O . ARG A 1 276 ? -19.661 4.786 33.730 1.00 89.50 276 ARG A O 1
ATOM 2154 N N . ILE A 1 277 ? -17.806 6.049 33.621 1.00 91.12 277 ILE A N 1
ATOM 2155 C CA . ILE A 1 277 ? -18.157 6.687 32.346 1.00 91.12 277 ILE A CA 1
ATOM 2156 C C . ILE A 1 277 ? -18.059 5.699 31.179 1.00 91.12 277 ILE A C 1
ATOM 2158 O O . ILE A 1 277 ? -18.943 5.704 30.329 1.00 91.12 277 ILE A O 1
ATOM 2162 N N . TYR A 1 278 ? -17.062 4.811 31.157 1.00 92.44 278 TYR A N 1
ATOM 2163 C CA . TYR A 1 278 ? -16.946 3.772 30.125 1.00 92.44 278 TYR A CA 1
ATOM 2164 C C . TYR A 1 278 ? -18.107 2.781 30.156 1.00 92.44 278 TYR A C 1
ATOM 2166 O O . TYR A 1 278 ? -18.641 2.436 29.104 1.00 92.44 278 TYR A O 1
ATOM 2174 N N . ARG A 1 279 ? -18.548 2.375 31.351 1.00 91.31 279 ARG A N 1
ATOM 2175 C CA . ARG A 1 279 ? -19.730 1.516 31.509 1.00 91.31 279 ARG A CA 1
ATOM 2176 C C . ARG A 1 279 ? -21.020 2.241 31.147 1.00 91.31 279 ARG A C 1
ATOM 2178 O O . ARG A 1 279 ? -21.843 1.677 30.442 1.00 91.31 279 ARG A O 1
ATOM 2185 N N . LEU A 1 280 ? -21.172 3.506 31.555 1.00 91.50 280 LEU A N 1
ATOM 2186 C CA . LEU A 1 280 ? -22.332 4.315 31.171 1.00 91.50 280 LEU A CA 1
ATOM 2187 C C . LEU A 1 280 ? -22.423 4.484 29.651 1.00 91.50 280 LEU A C 1
ATOM 2189 O O . LEU A 1 280 ? -23.516 4.425 29.103 1.00 91.50 280 LEU A O 1
ATOM 2193 N N . PHE A 1 281 ? -21.290 4.692 28.975 1.00 92.94 281 PHE A N 1
ATOM 2194 C CA . PHE A 1 281 ? -21.250 4.791 27.519 1.00 92.94 281 PHE A CA 1
ATOM 2195 C C . PHE A 1 281 ? -21.678 3.483 26.846 1.00 92.94 281 PHE A C 1
ATOM 2197 O O . PHE A 1 281 ? -22.545 3.523 25.979 1.00 92.94 281 PHE A O 1
ATOM 2204 N N . ALA A 1 282 ? -21.129 2.339 27.264 1.00 91.31 282 ALA A N 1
ATOM 2205 C CA . ALA A 1 282 ? -21.525 1.040 26.718 1.00 91.31 282 ALA A CA 1
ATOM 2206 C C . ALA A 1 282 ? -22.998 0.707 26.980 1.00 91.31 282 ALA A C 1
ATOM 2208 O O . ALA A 1 282 ? -23.681 0.257 26.067 1.00 91.31 282 ALA A O 1
ATOM 2209 N N . GLU A 1 283 ? -23.506 0.992 28.183 1.00 90.69 283 GLU A N 1
ATOM 2210 C CA . GLU A 1 283 ? -24.921 0.811 28.530 1.00 90.69 283 GLU A CA 1
ATOM 2211 C C . GLU A 1 283 ? -25.825 1.718 27.678 1.00 90.69 283 GLU A C 1
ATOM 2213 O O . GLU A 1 283 ? -26.839 1.268 27.159 1.00 90.69 283 GLU A O 1
ATOM 2218 N N . ALA A 1 284 ? -25.443 2.984 27.485 1.00 89.44 284 ALA A N 1
ATOM 2219 C CA . ALA A 1 284 ? -26.200 3.951 26.688 1.00 89.44 284 ALA A CA 1
ATOM 2220 C C . ALA A 1 284 ? -26.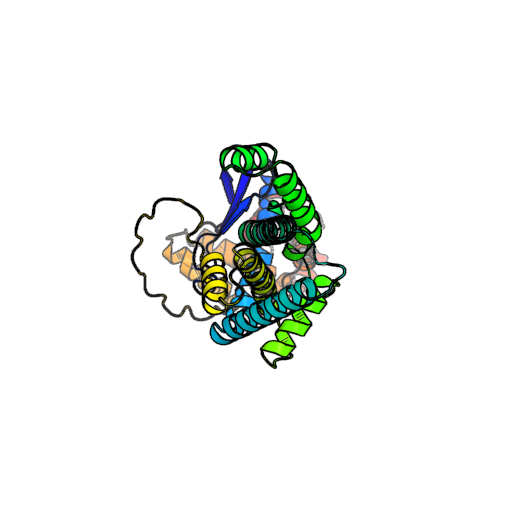198 3.643 25.187 1.00 89.44 284 ALA A C 1
ATOM 2222 O O . ALA A 1 284 ? -27.167 3.936 24.486 1.00 89.44 284 ALA A O 1
ATOM 2223 N N . ALA A 1 285 ? -25.082 3.127 24.683 1.00 88.06 285 ALA A N 1
ATOM 2224 C CA . ALA A 1 285 ? -24.913 2.817 23.275 1.00 88.06 285 ALA A CA 1
ATOM 2225 C C . ALA A 1 285 ? -25.309 1.375 22.923 1.00 88.06 285 ALA A C 1
ATOM 2227 O O . ALA A 1 285 ? -25.366 1.067 21.735 1.00 88.06 285 ALA A O 1
ATOM 2228 N N . GLU A 1 286 ? -25.582 0.537 23.929 1.00 89.06 286 GLU A N 1
ATOM 2229 C CA . GLU A 1 286 ? -25.856 -0.901 23.804 1.00 89.06 286 GLU A CA 1
ATOM 2230 C C . GLU A 1 286 ? -24.715 -1.653 23.096 1.00 89.06 286 GLU A C 1
ATOM 2232 O O . GLU A 1 286 ? -24.931 -2.481 22.216 1.00 89.06 286 GLU A O 1
ATOM 2237 N N . ILE A 1 287 ? -23.471 -1.343 23.478 1.00 87.50 287 ILE A N 1
ATOM 2238 C CA . ILE A 1 287 ? -22.262 -1.898 22.856 1.00 87.50 287 ILE A CA 1
ATOM 2239 C C . ILE A 1 287 ? -21.550 -2.831 23.827 1.00 87.50 287 ILE A C 1
ATOM 2241 O O . ILE A 1 287 ? -21.192 -2.431 24.934 1.00 87.50 287 ILE A O 1
ATOM 2245 N N . SER A 1 288 ? -21.263 -4.047 23.370 1.00 89.00 288 SER A N 1
ATOM 2246 C CA . SER A 1 288 ? -20.417 -5.016 24.075 1.00 89.00 288 SER A CA 1
ATOM 2247 C C . SER A 1 288 ? -19.039 -5.203 23.429 1.00 89.00 288 SER A C 1
ATOM 2249 O O . SER A 1 288 ? -18.121 -5.678 24.099 1.00 89.00 288 SER A O 1
ATOM 2251 N N . ASP A 1 289 ? -18.861 -4.794 22.168 1.00 83.69 289 ASP A N 1
ATOM 2252 C CA . ASP A 1 289 ? -17.613 -4.921 21.407 1.00 83.69 289 ASP A CA 1
ATOM 2253 C C . ASP A 1 289 ? -17.132 -3.556 20.889 1.00 83.69 289 ASP A C 1
ATOM 2255 O O . ASP A 1 289 ? -17.869 -2.802 20.253 1.00 83.69 289 ASP A O 1
ATOM 2259 N N . LEU A 1 290 ? -15.860 -3.228 21.139 1.00 81.44 290 LEU A N 1
ATOM 2260 C CA . LEU A 1 290 ? -15.248 -1.962 20.718 1.00 81.44 290 LEU A CA 1
ATOM 2261 C C . LEU A 1 290 ? -15.390 -1.696 19.209 1.00 81.44 290 LEU A C 1
ATOM 2263 O O . LEU A 1 290 ? -15.485 -0.540 18.788 1.00 81.44 290 LEU A O 1
ATOM 2267 N N . ARG A 1 291 ? -15.388 -2.749 18.389 1.00 78.56 291 ARG A N 1
ATOM 2268 C CA . ARG A 1 291 ? -15.418 -2.656 16.922 1.00 78.56 291 ARG A CA 1
ATOM 2269 C C . ARG A 1 291 ? -16.765 -2.174 16.388 1.00 78.56 291 ARG A C 1
ATOM 2271 O O . ARG A 1 291 ? -16.828 -1.685 15.256 1.00 78.56 291 ARG A O 1
ATOM 2278 N N . ASP A 1 292 ? -17.808 -2.225 17.208 1.00 82.50 292 ASP A N 1
ATOM 2279 C CA . ASP A 1 292 ? -19.158 -1.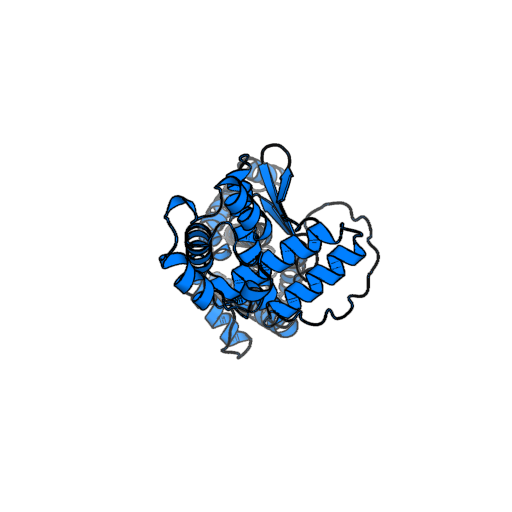802 16.840 1.00 82.50 292 ASP A CA 1
ATOM 2280 C C . ASP A 1 292 ? -19.390 -0.305 17.068 1.00 82.50 292 ASP A C 1
ATOM 2282 O O . ASP A 1 292 ? -20.426 0.233 16.683 1.00 82.50 292 ASP A O 1
ATOM 2286 N N . ILE A 1 293 ? -18.426 0.430 17.635 1.00 83.25 293 ILE A N 1
ATOM 2287 C CA . ILE A 1 293 ? -18.571 1.876 17.840 1.00 83.25 293 ILE A CA 1
ATOM 2288 C C . ILE A 1 293 ? -18.704 2.615 16.500 1.00 83.25 293 ILE A C 1
ATOM 2290 O O . ILE A 1 293 ? -17.922 2.436 15.564 1.00 83.25 293 ILE A O 1
ATOM 2294 N N . ARG A 1 294 ? -19.703 3.500 16.426 1.00 79.44 294 ARG A N 1
ATOM 2295 C CA . ARG A 1 294 ? -20.020 4.383 15.296 1.00 79.44 294 ARG A CA 1
ATOM 2296 C C . ARG A 1 294 ? -20.354 5.780 15.826 1.00 79.44 294 ARG A C 1
ATOM 2298 O O . ARG A 1 294 ? -20.656 5.943 17.006 1.00 79.44 294 ARG A O 1
ATOM 2305 N N . GLN A 1 295 ? -20.357 6.797 14.960 1.00 74.94 295 GLN A N 1
ATOM 2306 C CA . GLN A 1 295 ? -20.674 8.178 15.368 1.00 74.94 295 GLN A CA 1
ATOM 2307 C C . GLN A 1 295 ? -22.076 8.324 15.979 1.00 74.94 295 GLN A C 1
ATOM 2309 O O . GLN A 1 295 ? -22.252 9.087 16.927 1.00 74.94 295 GLN A O 1
ATOM 2314 N N . VAL A 1 296 ? -23.053 7.542 15.503 1.00 78.12 296 VAL A N 1
ATOM 2315 C CA . VAL A 1 296 ? -24.413 7.520 16.070 1.00 78.12 296 VAL A CA 1
ATOM 2316 C C . VAL A 1 296 ? -24.415 7.146 17.559 1.00 78.12 296 VAL A C 1
ATOM 2318 O O . VAL A 1 296 ? -25.238 7.651 18.316 1.00 78.12 296 VAL A O 1
ATOM 2321 N N . HIS A 1 297 ? -23.455 6.341 18.020 1.00 87.00 297 HIS A N 1
ATOM 2322 C CA . HIS A 1 297 ? -23.336 5.957 19.428 1.00 87.00 297 HIS A CA 1
ATOM 2323 C C . HIS A 1 297 ? -22.895 7.129 20.315 1.00 87.00 297 HIS A C 1
ATOM 2325 O O . HIS A 1 297 ? -23.378 7.270 21.436 1.00 87.00 297 HIS A O 1
ATOM 2331 N N . LEU A 1 298 ? -22.049 8.028 19.798 1.00 84.75 298 LEU A N 1
ATOM 2332 C CA . LEU A 1 298 ? -21.687 9.264 20.500 1.00 84.75 298 LEU A CA 1
ATOM 2333 C C . LEU A 1 298 ? -22.865 10.240 20.572 1.00 84.75 298 LEU A C 1
ATOM 2335 O O . LEU A 1 298 ? -23.069 10.855 21.616 1.00 84.75 298 LEU A O 1
ATOM 2339 N N . ALA A 1 299 ? -23.656 10.354 19.500 1.00 80.94 299 ALA A N 1
ATOM 2340 C CA . ALA A 1 299 ? -24.870 11.172 19.503 1.00 80.94 299 ALA A CA 1
ATOM 2341 C C . ALA A 1 299 ? -25.872 10.669 20.558 1.00 80.94 299 ALA A C 1
ATOM 2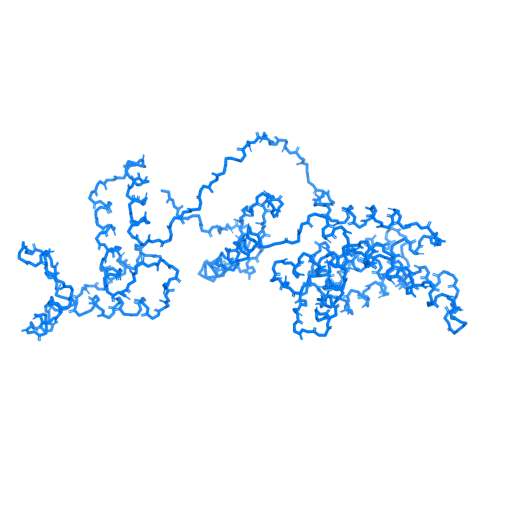343 O O . ALA A 1 299 ? -26.246 11.432 21.448 1.00 80.94 299 ALA A O 1
ATOM 2344 N N . LYS A 1 300 ? -26.174 9.358 20.551 1.00 84.94 300 LYS A N 1
ATOM 2345 C CA . LYS A 1 300 ? -27.007 8.698 21.575 1.00 84.94 300 LYS A CA 1
ATOM 2346 C C . LYS A 1 300 ? -26.508 8.984 22.991 1.00 84.94 300 LYS A C 1
ATOM 2348 O O . LYS A 1 300 ? -27.299 9.297 23.875 1.00 84.94 300 LYS A O 1
ATOM 2353 N N . PHE A 1 301 ? -25.195 8.910 23.210 1.00 90.94 301 PHE A N 1
ATOM 2354 C CA . PHE A 1 301 ? -24.613 9.185 24.518 1.00 90.94 301 PHE A CA 1
ATOM 2355 C C . PHE A 1 301 ? -24.793 10.646 24.949 1.00 90.94 301 PHE A C 1
ATOM 2357 O O . PHE A 1 301 ? -25.150 10.903 26.094 1.00 90.94 301 PHE A O 1
ATOM 2364 N N . VAL A 1 302 ? -24.589 11.614 24.052 1.00 87.19 302 VAL A N 1
ATOM 2365 C CA . VAL A 1 302 ? -24.804 13.038 24.362 1.00 87.19 302 VAL A CA 1
ATOM 2366 C C . VAL A 1 302 ? -26.270 13.321 24.684 1.00 87.19 302 VAL A C 1
ATOM 2368 O O . VAL A 1 302 ? -26.545 14.014 25.666 1.00 87.19 302 VAL A O 1
ATOM 2371 N N . ASP A 1 303 ? -27.197 12.772 23.902 1.00 85.62 303 ASP A N 1
ATOM 2372 C CA . ASP A 1 303 ? -28.636 12.926 24.138 1.00 85.62 303 ASP A CA 1
ATOM 2373 C C . ASP A 1 303 ? -29.041 12.309 25.478 1.00 85.62 303 ASP A C 1
ATOM 2375 O O . ASP A 1 303 ? -29.771 12.918 26.262 1.00 85.62 303 ASP A O 1
ATOM 2379 N N . LEU A 1 304 ? -28.462 11.156 25.810 1.00 90.06 304 LEU A N 1
ATOM 2380 C CA . LEU A 1 304 ? -28.637 10.530 27.109 1.00 90.06 304 LEU A CA 1
ATOM 2381 C C . LEU A 1 304 ? -28.127 11.413 28.255 1.00 90.06 304 LEU A C 1
ATOM 2383 O O . LEU A 1 304 ? -28.849 11.617 29.227 1.00 90.06 304 LEU A O 1
ATOM 2387 N N . LEU A 1 305 ? -26.925 11.993 28.153 1.00 89.38 305 LEU A N 1
ATOM 2388 C CA . LEU A 1 305 ? -26.392 12.881 29.197 1.00 89.38 305 LEU A CA 1
ATOM 2389 C C . LEU A 1 305 ? -27.248 14.146 29.407 1.00 89.38 305 LEU A C 1
ATOM 2391 O O . LEU A 1 305 ? -27.220 14.719 30.498 1.00 89.38 305 LEU A O 1
ATOM 2395 N N . LYS A 1 306 ? -28.008 14.576 28.391 1.00 86.81 306 LYS A N 1
ATOM 2396 C CA . LYS A 1 306 ? -28.993 15.666 28.494 1.00 86.81 306 LYS A CA 1
ATOM 2397 C C . LYS A 1 306 ? -30.324 15.218 29.108 1.00 86.81 306 LYS A C 1
ATOM 2399 O O . LYS A 1 306 ? -31.017 16.044 29.686 1.00 86.81 306 LYS A O 1
ATOM 2404 N N . ALA A 1 307 ? -30.668 13.936 29.007 1.00 86.12 307 ALA A N 1
ATOM 2405 C CA . ALA A 1 307 ? -31.893 13.364 29.568 1.00 86.12 307 ALA A CA 1
ATOM 2406 C C . ALA A 1 307 ? -31.717 12.784 30.987 1.00 86.12 307 ALA A C 1
ATOM 2408 O O . ALA A 1 307 ? -32.701 12.495 31.666 1.00 86.12 307 ALA A O 1
ATOM 2409 N N . LEU A 1 308 ? -30.476 12.586 31.441 1.00 89.06 308 LEU A N 1
ATOM 2410 C CA . LEU A 1 308 ? -30.180 12.037 32.764 1.00 89.06 308 LEU A CA 1
ATOM 2411 C C . LEU A 1 308 ? -30.541 13.013 33.898 1.00 89.06 308 LEU A C 1
ATOM 2413 O O . LEU A 1 308 ? -30.202 14.193 33.803 1.00 89.06 308 LEU A O 1
ATOM 2417 N N . PRO A 1 309 ? -31.109 12.534 35.021 1.00 88.44 309 PRO A N 1
ATOM 2418 C CA . PRO A 1 309 ? -31.238 13.337 36.234 1.00 88.44 309 PRO A CA 1
ATOM 2419 C C . PRO A 1 309 ? -29.875 13.802 36.762 1.00 88.44 309 PRO A C 1
ATOM 2421 O O . PRO A 1 309 ? -28.904 13.039 36.771 1.00 88.44 309 PRO A O 1
ATOM 2424 N N . LYS A 1 310 ? -29.801 15.016 37.319 1.00 86.56 310 LYS A N 1
ATOM 2425 C CA . LYS A 1 310 ? -28.583 15.548 37.975 1.00 86.56 310 LYS A CA 1
ATOM 2426 C C . LYS A 1 310 ? -28.096 14.695 39.159 1.00 86.56 310 LYS A C 1
ATOM 2428 O O . LYS A 1 310 ? -26.936 14.790 39.583 1.00 86.56 310 LYS A O 1
ATOM 2433 N N . THR A 1 311 ? -28.976 13.870 39.717 1.00 82.81 311 THR A N 1
ATOM 2434 C CA . THR A 1 311 ? -28.731 12.969 40.852 1.00 82.81 311 THR A CA 1
ATOM 2435 C C . THR A 1 311 ? -28.548 11.503 40.452 1.00 82.81 311 THR A C 1
ATOM 2437 O O . THR A 1 311 ? -28.428 10.659 41.336 1.00 82.81 311 THR A O 1
ATOM 2440 N N . TYR A 1 312 ? -28.434 11.208 39.152 1.00 83.19 312 TYR A N 1
ATOM 2441 C CA . TYR A 1 312 ? -28.279 9.860 38.600 1.00 83.19 312 TYR A CA 1
ATOM 2442 C C . TYR A 1 312 ? -27.315 8.958 39.393 1.00 83.19 312 TYR A C 1
ATOM 2444 O O . TYR A 1 312 ? -26.130 9.281 39.540 1.00 83.19 312 TYR A O 1
ATOM 2452 N N . ARG A 1 313 ? -27.824 7.807 39.866 1.00 81.00 313 ARG A N 1
ATOM 2453 C CA . ARG A 1 313 ? -27.071 6.755 40.585 1.00 81.00 313 ARG A CA 1
ATOM 2454 C C . ARG A 1 313 ? -26.344 7.260 41.844 1.00 81.00 313 ARG A C 1
ATOM 2456 O O . ARG A 1 313 ? -25.373 6.645 42.290 1.00 81.00 313 ARG A O 1
ATOM 2463 N N . LYS A 1 314 ? -26.800 8.371 42.444 1.00 82.31 314 LYS A N 1
ATOM 2464 C CA . LYS A 1 314 ? -26.287 8.850 43.742 1.00 82.31 314 LYS A CA 1
ATOM 2465 C C . LYS A 1 314 ? -26.920 8.116 44.921 1.00 82.31 314 LYS A C 1
ATOM 2467 O O . LYS A 1 314 ? -26.234 7.894 45.914 1.00 82.31 314 LYS A O 1
ATOM 2472 N N . SER A 1 315 ? -28.192 7.727 44.821 1.00 81.00 315 SER A N 1
ATOM 2473 C CA . SER A 1 315 ? -28.866 6.957 45.871 1.00 81.00 315 SER A CA 1
ATOM 2474 C C . SER A 1 315 ? -28.541 5.464 45.758 1.00 81.00 315 SER A C 1
ATOM 2476 O O . SER A 1 315 ? -28.372 4.941 44.657 1.00 81.00 315 SER A O 1
ATOM 2478 N N . SER A 1 316 ? -28.478 4.761 46.893 1.00 75.19 316 SER A N 1
ATOM 2479 C CA . SER A 1 316 ? -28.233 3.309 46.922 1.00 75.19 316 SER A CA 1
ATOM 2480 C C . SER A 1 316 ? -29.294 2.530 46.131 1.00 75.19 316 SER A C 1
ATOM 2482 O O . SER A 1 316 ? -28.959 1.590 45.417 1.00 75.19 316 SER A O 1
ATOM 2484 N N . ALA A 1 317 ? -30.550 2.989 46.160 1.00 77.56 317 ALA A N 1
ATOM 2485 C CA . ALA A 1 317 ? -31.643 2.389 45.400 1.00 77.56 317 ALA A CA 1
ATOM 2486 C C . ALA A 1 317 ? -31.476 2.526 43.875 1.00 77.56 317 ALA A C 1
ATOM 2488 O O . ALA A 1 317 ? -31.897 1.642 43.140 1.00 77.56 317 ALA A O 1
ATOM 2489 N N . GLU A 1 318 ? -30.874 3.611 43.379 1.00 80.00 318 GLU A N 1
ATOM 2490 C CA . GLU A 1 318 ? -30.663 3.811 41.937 1.00 80.00 318 GLU A CA 1
ATOM 2491 C C . GLU A 1 318 ? -29.415 3.113 41.397 1.00 80.00 318 GLU A C 1
ATOM 2493 O O . GLU A 1 318 ? -29.319 2.887 40.192 1.00 80.00 318 GLU A O 1
ATOM 2498 N N . GLN A 1 319 ? -28.451 2.767 42.253 1.00 78.62 319 GLN A N 1
ATOM 2499 C CA . GLN A 1 319 ? -27.199 2.137 41.818 1.00 78.62 319 GLN A CA 1
ATOM 2500 C C . GLN A 1 319 ? -27.418 0.779 41.138 1.00 78.62 319 GLN A C 1
ATOM 2502 O O . GLN A 1 319 ? -26.644 0.428 40.251 1.00 78.62 319 GLN A O 1
ATOM 2507 N N . SER A 1 320 ? -28.474 0.052 41.511 1.00 79.62 320 SER A N 1
ATOM 2508 C CA . SER A 1 320 ? -28.856 -1.235 40.916 1.00 79.62 320 SER A CA 1
ATOM 2509 C C . SER A 1 320 ? -29.848 -1.120 39.752 1.00 79.62 320 SER A C 1
ATOM 2511 O O . SER A 1 320 ? -30.183 -2.130 39.137 1.00 79.62 320 SER A O 1
ATOM 2513 N N . MET A 1 321 ? -30.332 0.085 39.430 1.00 83.94 321 MET A N 1
ATOM 2514 C CA . MET A 1 321 ? -31.309 0.282 38.357 1.00 83.94 321 MET A CA 1
ATOM 2515 C C . MET A 1 321 ? -30.644 0.344 36.985 1.00 83.94 321 MET A C 1
ATOM 2517 O O . MET A 1 321 ? -29.567 0.931 36.810 1.00 83.94 321 MET A O 1
ATOM 2521 N N . SER A 1 322 ? -31.340 -0.194 35.983 1.00 85.12 322 SER A N 1
ATOM 2522 C CA . SER A 1 322 ? -30.929 -0.026 34.592 1.00 85.12 322 SER A CA 1
ATOM 2523 C C . SER A 1 322 ? -31.128 1.419 34.141 1.00 85.12 322 SER A C 1
ATOM 2525 O O . SER A 1 322 ? -32.015 2.138 34.614 1.00 85.12 322 SER A O 1
ATOM 2527 N N . LEU A 1 323 ? -30.323 1.853 33.178 1.00 85.94 323 LEU A N 1
ATOM 2528 C CA . LEU A 1 323 ? -30.420 3.190 32.603 1.00 85.94 323 LEU A CA 1
ATOM 2529 C C . LEU A 1 323 ? -31.816 3.481 32.029 1.00 85.94 323 LEU A C 1
ATOM 2531 O O . LEU A 1 323 ? -32.344 4.576 32.217 1.00 85.94 323 LEU A O 1
ATOM 2535 N N . ALA A 1 324 ? -32.470 2.479 31.435 1.00 84.69 324 ALA A N 1
ATOM 2536 C CA . ALA A 1 324 ? -33.848 2.584 30.956 1.00 84.69 324 ALA A CA 1
ATOM 2537 C C . ALA A 1 324 ? -34.855 2.864 32.090 1.00 84.69 324 ALA A C 1
ATOM 2539 O O . ALA A 1 324 ? -35.746 3.705 31.940 1.00 84.69 324 ALA A O 1
ATOM 2540 N N . GLN A 1 325 ? -34.708 2.205 33.246 1.00 86.94 325 GLN A N 1
ATOM 2541 C CA . GLN A 1 325 ? -35.551 2.455 34.421 1.00 86.94 325 GLN A CA 1
ATOM 2542 C C . GLN A 1 325 ? -35.336 3.866 34.972 1.00 86.94 325 GLN A C 1
ATOM 2544 O O . GLN A 1 325 ? -36.305 4.547 35.323 1.00 86.94 325 GLN A O 1
ATOM 2549 N N . ILE A 1 326 ? -34.083 4.324 35.008 1.00 87.88 326 ILE A N 1
ATOM 2550 C CA . ILE A 1 326 ? -33.748 5.659 35.502 1.00 87.88 326 ILE A CA 1
ATOM 2551 C C . ILE A 1 326 ? -34.296 6.733 34.559 1.00 87.88 326 ILE A C 1
ATOM 2553 O O . ILE A 1 326 ? -34.956 7.659 35.022 1.00 87.88 326 ILE A O 1
ATOM 2557 N N . LEU A 1 327 ? -34.143 6.575 33.242 1.00 86.56 327 LEU A N 1
ATOM 2558 C CA . LEU A 1 327 ? -34.733 7.487 32.256 1.00 86.56 327 LEU A CA 1
ATOM 2559 C C . LEU A 1 327 ? -36.268 7.504 32.322 1.00 86.56 327 LEU A C 1
ATOM 2561 O O . LEU A 1 327 ? -36.880 8.561 32.182 1.00 86.56 327 LEU A O 1
ATOM 2565 N N . LYS A 1 328 ? -36.916 6.363 32.593 1.00 87.81 328 LYS A N 1
ATOM 2566 C CA . LYS A 1 328 ? -38.375 6.306 32.787 1.00 87.81 328 LYS A CA 1
ATOM 2567 C C . LYS A 1 328 ? -38.826 7.118 34.005 1.00 87.81 328 LYS A C 1
ATOM 2569 O O . LYS A 1 328 ? -39.871 7.763 33.943 1.00 87.81 328 LYS A O 1
ATOM 2574 N N . ARG A 1 329 ? -38.056 7.099 35.098 1.00 85.62 329 ARG A N 1
ATOM 2575 C CA . ARG A 1 329 ? -38.312 7.930 36.288 1.00 85.62 329 ARG A CA 1
ATOM 2576 C C . ARG A 1 329 ? -38.006 9.402 36.031 1.00 85.62 329 ARG A C 1
ATOM 2578 O O . ARG A 1 329 ? -38.801 10.251 36.418 1.00 85.62 329 ARG A O 1
ATOM 2585 N N . ALA A 1 330 ? -36.921 9.681 35.313 1.00 86.50 330 ALA A N 1
ATOM 2586 C CA . ALA A 1 330 ? -36.482 11.023 34.946 1.00 86.50 330 ALA A CA 1
ATOM 2587 C C . ALA A 1 330 ? -37.569 11.818 34.208 1.00 86.50 330 ALA A C 1
ATOM 2589 O O . ALA A 1 330 ? -37.739 13.001 34.464 1.00 86.50 330 ALA A O 1
ATOM 2590 N N . ARG A 1 331 ? -38.380 11.161 33.366 1.00 85.50 331 ARG A N 1
ATOM 2591 C CA . ARG A 1 331 ? -39.513 11.796 32.662 1.00 85.50 331 ARG A CA 1
ATOM 2592 C C . ARG A 1 331 ? -40.555 12.450 33.579 1.00 85.50 331 ARG A C 1
ATOM 2594 O O . ARG A 1 331 ? -41.360 13.229 33.088 1.00 85.50 331 ARG A O 1
ATOM 2601 N N . LYS A 1 332 ? -40.585 12.100 34.869 1.00 87.31 332 LYS A N 1
ATOM 2602 C CA . LYS A 1 332 ? -41.500 12.683 35.864 1.00 87.31 332 LYS A CA 1
ATOM 2603 C C . LYS A 1 332 ? -40.882 13.848 36.644 1.00 87.31 332 LYS A C 1
ATOM 2605 O O . LYS A 1 332 ? -41.579 14.447 37.455 1.00 87.31 332 LYS A O 1
ATOM 2610 N N . LEU A 1 333 ? -39.593 14.125 36.450 1.00 86.69 333 LEU A N 1
ATOM 2611 C CA . LEU A 1 333 ? -38.895 15.218 37.120 1.00 86.69 333 LEU A CA 1
ATOM 2612 C C . LEU A 1 333 ? -39.083 16.535 36.350 1.00 86.69 333 LEU A C 1
ATOM 2614 O O . LEU A 1 333 ? -39.257 16.505 35.127 1.00 86.69 333 LEU A O 1
ATOM 2618 N N . PRO A 1 334 ? -39.009 17.691 37.034 1.00 87.44 334 PRO A N 1
ATOM 2619 C CA . PRO A 1 334 ? -38.943 18.989 36.373 1.00 87.44 334 PRO A CA 1
ATOM 2620 C C . PRO A 1 334 ? -37.768 19.055 35.390 1.00 87.44 334 PRO A C 1
ATOM 2622 O O . PRO A 1 334 ? -36.696 18.506 35.655 1.00 87.44 334 PRO A O 1
ATOM 2625 N N . LEU A 1 335 ? -37.934 19.782 34.280 1.00 82.44 335 LEU A N 1
ATOM 2626 C CA . LEU A 1 335 ? -36.884 19.966 33.263 1.00 82.44 335 LEU A CA 1
ATOM 2627 C C . LEU A 1 335 ? -35.570 20.500 33.858 1.00 82.44 335 LEU A C 1
ATOM 2629 O O . LEU A 1 335 ? -34.489 20.158 33.391 1.00 82.44 335 LEU A O 1
ATOM 2633 N N . GLU A 1 336 ? -35.662 21.297 34.918 1.00 86.88 336 GLU A N 1
ATOM 2634 C CA . GLU A 1 336 ? -34.528 21.875 35.642 1.00 86.88 336 GLU A CA 1
ATOM 2635 C C . GLU A 1 336 ? -33.679 20.832 36.377 1.00 86.88 336 GLU A C 1
ATOM 2637 O O . GLU A 1 336 ? -32.507 21.082 36.661 1.00 86.88 336 GLU A O 1
ATOM 2642 N N . GLU A 1 337 ? -34.228 19.658 36.683 1.00 86.19 337 GLU A N 1
ATOM 2643 C CA . GLU A 1 337 ? -33.512 18.556 37.332 1.00 86.19 337 GLU A CA 1
ATOM 2644 C C . GLU A 1 337 ? -32.886 17.578 36.330 1.00 86.19 337 GLU A C 1
ATOM 2646 O O . GLU A 1 337 ? -32.123 16.682 36.715 1.00 86.19 337 GLU A O 1
ATOM 2651 N N . LEU A 1 338 ? -33.171 17.774 35.042 1.00 86.00 338 LEU A N 1
ATOM 2652 C CA . LEU A 1 338 ? -32.673 16.967 33.940 1.00 86.00 338 LEU A CA 1
ATOM 2653 C C . LEU A 1 338 ? -31.454 17.620 33.283 1.00 86.00 338 LEU A C 1
ATOM 2655 O O . LEU A 1 338 ? -31.309 18.840 33.216 1.00 86.00 338 LEU A O 1
ATOM 2659 N N . GLY A 1 339 ? -30.559 16.771 32.795 1.00 86.62 339 GLY A N 1
ATOM 2660 C CA . GLY A 1 339 ? -29.371 17.162 32.058 1.00 86.62 339 GLY A CA 1
ATOM 2661 C C . GLY A 1 339 ? -28.175 17.499 32.940 1.00 86.62 339 GLY A C 1
ATOM 2662 O O . GLY A 1 339 ? -28.231 18.263 33.909 1.00 86.62 339 GLY A O 1
ATOM 2663 N N . LEU A 1 340 ? -27.029 16.936 32.562 1.00 87.81 340 LEU A N 1
ATOM 2664 C CA . LEU A 1 340 ? -25.750 17.316 33.146 1.00 87.81 340 LEU A CA 1
ATOM 2665 C C . LEU A 1 340 ? -25.283 18.667 32.594 1.00 87.81 340 LEU A C 1
ATOM 2667 O O . LEU A 1 340 ? -25.550 19.021 31.446 1.00 87.81 340 LEU A O 1
ATOM 2671 N N . SER A 1 341 ? -24.515 19.409 33.398 1.00 85.88 341 SER A N 1
ATOM 2672 C CA . SER A 1 341 ? -23.952 20.689 32.951 1.00 85.88 341 SER A CA 1
ATOM 2673 C C . SER A 1 341 ? -23.082 20.516 31.690 1.00 85.88 341 SER A C 1
ATOM 2675 O O . SER A 1 341 ? -22.395 19.492 31.563 1.00 85.88 341 SER A O 1
ATOM 2677 N N . PRO A 1 342 ? -23.001 21.522 30.796 1.00 82.88 342 PRO A N 1
ATOM 2678 C CA . PRO A 1 342 ? -22.150 21.458 29.603 1.00 82.88 342 PRO A CA 1
ATOM 2679 C C . PRO A 1 342 ? -20.686 21.116 29.915 1.00 82.88 342 PRO A C 1
ATOM 2681 O O . PRO A 1 342 ? -20.055 20.332 29.205 1.00 82.88 342 PRO A O 1
ATOM 2684 N N . ALA A 1 343 ? -20.155 21.638 31.027 1.00 82.56 343 ALA A N 1
ATOM 2685 C CA . ALA A 1 343 ? -18.809 21.324 31.501 1.00 82.56 343 ALA A CA 1
ATOM 2686 C C . ALA A 1 343 ? -18.655 19.840 31.880 1.00 82.56 343 ALA A C 1
ATOM 2688 O O . ALA A 1 343 ? -17.635 19.219 31.580 1.00 82.56 343 ALA A O 1
ATOM 2689 N N . THR A 1 344 ? -19.681 19.246 32.497 1.00 85.25 344 THR A N 1
ATOM 2690 C CA . THR A 1 344 ? -19.692 17.815 32.836 1.00 85.25 344 THR A CA 1
ATOM 2691 C C . THR A 1 344 ? -19.801 16.942 31.590 1.00 85.25 344 THR A C 1
ATOM 2693 O O . THR A 1 344 ? -19.053 15.974 31.479 1.00 85.25 344 THR A O 1
ATOM 2696 N N . ILE A 1 345 ? -20.654 17.305 30.627 1.00 85.00 345 ILE A N 1
ATOM 2697 C CA . ILE A 1 345 ? -20.770 16.593 29.344 1.00 85.00 345 ILE A CA 1
ATOM 2698 C C . ILE A 1 345 ? -19.425 16.605 28.611 1.00 85.00 345 ILE A C 1
ATOM 2700 O O . ILE A 1 345 ? -18.914 15.548 28.245 1.00 85.00 345 ILE A O 1
ATOM 2704 N N . LYS A 1 346 ? -18.796 17.779 28.478 1.00 82.38 346 LYS A N 1
ATOM 2705 C CA . LYS A 1 346 ? -17.476 17.924 27.848 1.00 82.38 346 LYS A CA 1
ATOM 2706 C C . LYS A 1 346 ? -16.408 17.079 28.544 1.00 82.38 346 LYS A C 1
ATOM 2708 O O . LYS A 1 346 ? -15.597 16.449 27.873 1.00 82.38 346 LYS A O 1
ATOM 2713 N N . ARG A 1 347 ? -16.414 17.033 29.882 1.00 83.12 347 ARG A N 1
ATOM 2714 C CA . ARG A 1 347 ? -15.490 16.191 30.656 1.00 83.12 347 ARG A CA 1
ATOM 2715 C C . ARG A 1 347 ? -15.714 14.701 30.390 1.00 83.12 347 ARG A C 1
ATOM 2717 O O . ARG A 1 347 ? -14.739 13.980 30.219 1.00 83.12 347 ARG A O 1
ATOM 2724 N N . ASN A 1 348 ? -16.970 14.257 30.344 1.00 85.25 348 ASN A N 1
ATOM 2725 C CA . ASN A 1 348 ? -17.308 12.859 30.077 1.00 85.25 348 ASN A CA 1
ATOM 2726 C C . ASN A 1 348 ? -16.876 12.441 28.666 1.00 85.25 348 ASN A C 1
ATOM 2728 O O . ASN A 1 348 ? -16.266 11.388 28.509 1.00 85.25 348 ASN A O 1
ATOM 2732 N N . LEU A 1 349 ? -17.117 13.292 27.663 1.00 83.56 349 LEU A N 1
ATOM 2733 C CA . LEU A 1 349 ? -16.638 13.070 26.295 1.00 83.56 349 LEU A CA 1
ATOM 2734 C C . LEU A 1 349 ? -15.108 13.034 26.230 1.00 83.56 349 LEU A C 1
ATOM 2736 O O . LEU A 1 349 ? -14.549 12.131 25.622 1.00 83.56 349 LEU A O 1
ATOM 2740 N N . GLY A 1 350 ? -14.427 13.931 26.948 1.00 78.31 350 GLY A N 1
ATOM 2741 C CA . GLY A 1 350 ? -12.965 13.938 27.026 1.00 78.31 350 GLY A CA 1
ATOM 2742 C C . GLY A 1 350 ? -12.350 12.688 27.671 1.00 78.31 350 GLY A C 1
ATOM 2743 O O . GLY A 1 350 ? -11.147 12.473 27.543 1.00 78.31 350 GLY A O 1
ATOM 2744 N N . TYR A 1 351 ? -13.133 11.851 28.363 1.00 81.31 351 TYR A N 1
ATOM 2745 C CA . TYR A 1 351 ? -12.663 10.532 28.797 1.00 81.31 351 TYR A CA 1
ATOM 2746 C C . TYR A 1 351 ? -12.737 9.473 27.692 1.00 81.31 351 TYR A C 1
ATOM 2748 O O . TYR A 1 351 ? -11.964 8.516 27.757 1.00 81.31 351 TYR A O 1
ATOM 2756 N N . LEU A 1 352 ? -13.641 9.636 26.720 1.00 78.25 352 LEU A N 1
ATOM 2757 C CA . LEU A 1 352 ? -13.848 8.721 25.594 1.00 78.25 352 LEU A CA 1
ATOM 2758 C C . LEU A 1 352 ? -12.905 9.011 24.415 1.00 78.25 352 LEU A C 1
ATOM 2760 O O . LEU A 1 352 ? -12.518 8.069 23.726 1.00 78.25 352 LEU A O 1
ATOM 2764 N N . GLY A 1 353 ? -12.509 10.272 24.198 1.00 61.44 353 GLY A N 1
ATOM 2765 C CA . GLY A 1 353 ? -11.576 10.662 23.131 1.00 61.44 353 GLY A CA 1
ATOM 2766 C C . GLY A 1 353 ? -11.493 12.160 22.897 1.00 61.44 353 GLY A C 1
ATOM 2767 O O . GLY A 1 353 ? -12.566 12.782 22.733 1.00 61.44 353 GLY A O 1
#

InterPro domains:
  IPR046668 Domain of unknown function DUF6538 [PF20172] (6-59)

pLDDT: mean 78.76, std 15.42, range [28.28, 95.75]

Radius of gyration: 28.45 Å; chains: 1; bounding box: 67×44×85 Å

Foldseek 3Di:
DPDPLCWDDDPQFIKRWDQAPVLVVRDIDIGTLPHSDPVSRSVSSVVVVVVSVVLRVCSVVDAQDPVLLLLLLLLLLVVLLVVLVVLCPDPVNPDPLLVLLLLLLLLLVLLLLCLQQQLNSPQCDPVNLVVVVVVVDDPVSSVSNRVNNVVCSVLSVDDCPDPNLVVLLVSSCVRRVDNPQDPNHSNSSSSSNSLSNSLNSNVVSVVPSDDSVSSSVSSVVSVDPPPPDDDDDDDDDDPDDPDDDQAQFLVSVLVVQLVVCVVVVHDPVVSVVLSVLSVLLCLQLVDGGNVPDDVVSVVSSQVLQQQAFPCQCVDPVRVPDRSVVRSVVSVPDPSVRGHDDPVVSVVSVVSVD

Secondary structure (DSSP, 8-state):
------EEEETTEEEEEEPPPGGGT-SPEEEE-----HHHHHHHHHHHHHHHHHHHHHHHH----HHHHHHHHHHHHHHHHHHHHHHHH-GGG---HHHHHHHHHHHHHHHHHHHHHGGGG-SPPHHHHHHHHHTT--HHHHHHHHHHHHHHGGGGT--TTSHHHHHHHHHHHHHH------HHHHHHHHHHHHHHHHHHHHHHTTT-S--HHHHHHHHHHHHSTTSS-----PPP-------PPPP-BHHHHHHHHHHHHHHTT--HHHHHHHHHHHHHHHHHHT-SBGGG--HHHHHHHHHHHHHSBTTTT-SHHHHTS-HHHHHHHHTTS-GGGBS--HHHHHHHHHHH-

Sequence (353 aa):
MAFQSHLYRRGASYVWRRRPPARAGGRILQISLRTNEPLIARRRAAIVTVESNNLFDAMSVQGLTVAEARKFLKFIIEREQKKIAIFRADVRHRGDSESNQAQDWAMGTALRMIAQHGAGAAPLTDMQAEALHIEGRSQVEVTLLRENIENNVALATSTPQDRHGSQILDQLQTAIGRQDIGAADFLVARNKYIQGRAAAYIQAAKDTTVGFDEALQIAETLASPAAALQPQIAQPVVRADKVAAYSPAWEDLIARFEVQQRKAKVKALSIDQKLRIYRLFAEAAEISDLRDIRQVHLAKFVDLLKALPKTYRKSSAEQSMSLAQILKRARKLPLEELGLSPATIKRNLGYLG

Organism: NCBI:txid2488730